Protein AF-A0A7R9M434-F1 (afdb_monomer)

Solvent-accessible surface area (backbone atoms only — not comparable to full-atom values): 11209 Å² total; per-residue (Å²): 132,83,82,78,56,70,69,64,50,48,73,61,28,44,17,22,39,52,36,57,48,44,58,52,46,43,66,76,68,38,96,64,32,77,55,24,44,44,84,72,42,68,44,71,28,88,94,40,77,92,40,77,34,80,48,29,35,37,37,33,30,11,44,68,27,46,47,30,32,40,65,19,30,58,53,25,62,32,88,90,77,73,41,43,43,35,37,61,50,18,44,95,52,25,50,90,68,51,45,54,66,48,32,46,45,38,54,18,32,53,91,75,22,98,40,35,35,48,67,39,78,38,57,56,91,82,39,88,48,36,48,79,55,89,47,47,46,28,78,39,44,41,71,91,84,33,93,57,45,34,45,43,85,36,22,69,90,60,52,73,84,74,78,74,80,74,73,79,77,78,67,60,52,95,89,38,53,44,67,60,55,51,53,50,52,53,50,51,53,51,53,53,52,52,51,57,60,73,76,106

Radius of gyration: 31.5 Å; Cα contacts (8 Å, |Δi|>4): 294; chains: 1; bounding box: 82×30×100 Å

Structure (mmCIF, N/CA/C/O backbone):
data_AF-A0A7R9M434-F1
#
_entry.id   AF-A0A7R9M434-F1
#
loop_
_atom_site.group_PDB
_atom_site.id
_atom_site.type_symbol
_atom_site.label_atom_id
_atom_site.label_alt_id
_atom_site.label_comp_id
_atom_site.label_asym_id
_atom_site.label_entity_id
_atom_site.label_seq_id
_atom_site.pdbx_PDB_ins_code
_atom_site.Cartn_x
_atom_site.Cartn_y
_atom_site.Cartn_z
_atom_site.occupancy
_atom_site.B_iso_or_equiv
_atom_site.auth_seq_id
_atom_site.auth_comp_id
_atom_site.auth_asym_id
_atom_site.auth_atom_id
_atom_site.pdbx_PDB_model_num
ATOM 1 N N . MET A 1 1 ? 12.013 9.876 16.081 1.00 36.59 1 MET A N 1
ATOM 2 C CA . MET A 1 1 ? 11.493 8.877 15.123 1.00 36.59 1 MET A CA 1
ATOM 3 C C . MET A 1 1 ? 10.836 9.642 13.997 1.00 36.59 1 MET A C 1
ATOM 5 O O . MET A 1 1 ? 9.965 10.460 14.266 1.00 36.59 1 MET A O 1
ATOM 9 N N . ASN A 1 2 ? 11.382 9.512 12.790 1.00 41.75 2 ASN A N 1
ATOM 10 C CA . ASN A 1 2 ? 11.092 10.396 11.667 1.00 41.75 2 ASN A CA 1
ATOM 11 C C . ASN A 1 2 ? 9.600 10.413 11.337 1.00 41.75 2 ASN A C 1
ATOM 13 O O . ASN A 1 2 ? 8.998 9.370 11.104 1.00 41.75 2 ASN A O 1
ATOM 17 N N . GLN A 1 3 ? 9.043 11.622 11.283 1.00 44.34 3 GLN A N 1
ATOM 18 C CA . GLN A 1 3 ? 7.746 11.925 10.694 1.00 44.34 3 GLN A CA 1
ATOM 19 C C . GLN A 1 3 ? 7.780 11.498 9.219 1.00 44.34 3 GLN A C 1
ATOM 21 O O . GLN A 1 3 ? 8.102 12.303 8.342 1.00 44.34 3 GLN A O 1
ATOM 26 N N . ILE A 1 4 ? 7.484 10.228 8.923 1.00 55.50 4 ILE A N 1
ATOM 27 C CA . ILE A 1 4 ? 7.094 9.833 7.571 1.00 55.50 4 ILE A CA 1
ATOM 28 C C . ILE A 1 4 ? 5.764 10.539 7.342 1.00 55.50 4 ILE A C 1
ATOM 30 O O . ILE A 1 4 ? 4.701 10.073 7.744 1.00 55.50 4 ILE A O 1
ATOM 34 N N . THR A 1 5 ? 5.826 11.735 6.774 1.00 54.66 5 THR A N 1
ATOM 35 C CA . THR A 1 5 ? 4.623 12.501 6.498 1.00 54.66 5 THR A CA 1
ATOM 36 C C . THR A 1 5 ? 3.806 11.720 5.476 1.00 54.66 5 THR A C 1
ATOM 38 O O . THR A 1 5 ? 4.236 11.490 4.346 1.00 54.66 5 THR A O 1
ATOM 41 N N . PHE A 1 6 ? 2.592 11.323 5.863 1.00 59.84 6 PHE A N 1
ATOM 42 C CA . PHE A 1 6 ? 1.625 10.653 4.985 1.00 59.84 6 PHE A CA 1
ATOM 43 C C . PHE A 1 6 ? 1.381 11.413 3.663 1.00 59.84 6 PHE A C 1
ATOM 45 O O . PHE A 1 6 ? 0.965 10.837 2.659 1.00 59.84 6 PHE A O 1
ATOM 52 N N . ALA A 1 7 ? 1.709 12.709 3.650 1.00 55.56 7 ALA A N 1
ATOM 53 C CA . ALA A 1 7 ? 1.721 13.596 2.495 1.00 55.56 7 ALA A CA 1
ATOM 54 C C . ALA A 1 7 ? 2.674 13.170 1.357 1.00 55.56 7 ALA A C 1
ATOM 56 O O . ALA A 1 7 ? 2.476 13.581 0.214 1.00 55.56 7 ALA A O 1
ATOM 57 N N . SER A 1 8 ? 3.705 12.361 1.615 1.00 59.94 8 SER A N 1
ATOM 58 C CA . SER A 1 8 ? 4.553 11.826 0.540 1.00 59.94 8 SER A CA 1
ATOM 59 C C . SER A 1 8 ? 3.821 10.768 -0.296 1.00 59.94 8 SER A C 1
ATOM 61 O O . SER A 1 8 ? 4.030 10.706 -1.508 1.00 59.94 8 SER A O 1
ATOM 63 N N . PHE A 1 9 ? 2.916 9.990 0.315 1.00 61.47 9 PHE A N 1
ATOM 64 C CA . PHE A 1 9 ? 2.109 8.979 -0.382 1.00 61.47 9 PHE A CA 1
ATOM 65 C C . PHE A 1 9 ? 1.035 9.611 -1.274 1.00 61.47 9 PHE A C 1
ATOM 67 O O . PHE A 1 9 ? 0.808 9.149 -2.393 1.00 61.47 9 PHE A O 1
ATOM 74 N N . THR A 1 10 ? 0.417 10.706 -0.811 1.00 62.12 10 THR A N 1
ATOM 75 C CA . THR A 1 10 ? -0.675 11.392 -1.526 1.00 62.12 10 THR A CA 1
ATOM 76 C C . THR A 1 10 ? -0.237 11.962 -2.876 1.00 62.12 10 THR A C 1
ATOM 78 O O . THR A 1 10 ? -1.035 11.987 -3.811 1.00 62.12 10 THR A O 1
ATOM 81 N N . LYS A 1 11 ? 1.024 12.407 -2.999 1.00 67.75 11 LYS A N 1
ATOM 82 C CA . LYS A 1 11 ? 1.535 13.072 -4.211 1.00 67.75 11 LYS A CA 1
ATOM 83 C C . LYS A 1 11 ? 1.914 12.115 -5.346 1.00 67.75 11 LYS A C 1
ATOM 85 O O . LYS A 1 11 ? 1.851 12.523 -6.502 1.00 67.75 11 LYS A O 1
ATOM 90 N N . ARG A 1 12 ? 2.328 10.880 -5.040 1.00 81.88 12 ARG A N 1
ATOM 91 C CA . ARG A 1 12 ? 2.778 9.887 -6.040 1.00 81.88 12 ARG A CA 1
ATOM 92 C C . ARG A 1 12 ? 1.610 9.116 -6.649 1.00 81.88 12 ARG A C 1
ATOM 94 O O . ARG A 1 12 ? 1.445 9.091 -7.866 1.00 81.88 12 ARG A O 1
ATOM 101 N N . CYS A 1 13 ? 0.779 8.519 -5.796 1.00 89.56 13 CYS A N 1
ATOM 102 C CA . CYS A 1 13 ? -0.354 7.714 -6.235 1.00 89.56 13 CYS A CA 1
ATOM 103 C C . CYS A 1 13 ? -1.582 7.999 -5.358 1.00 89.56 13 CYS A C 1
ATOM 105 O O . CYS A 1 13 ? -1.699 7.453 -4.258 1.00 89.56 13 CYS A O 1
ATOM 107 N N . PRO A 1 14 ? -2.520 8.845 -5.827 1.00 89.56 14 PRO A N 1
ATOM 108 C CA . PRO A 1 14 ? -3.687 9.208 -5.033 1.00 89.56 14 PRO A CA 1
ATOM 109 C C . PRO A 1 14 ? -4.615 8.008 -4.787 1.00 89.56 14 PRO A C 1
ATOM 111 O O . PRO A 1 14 ? -5.247 7.947 -3.736 1.00 89.56 14 PRO A O 1
ATOM 114 N N . SER A 1 15 ? -4.688 7.034 -5.706 1.00 91.00 15 SER A N 1
ATOM 115 C CA . SER A 1 15 ? -5.553 5.847 -5.569 1.00 91.00 15 SER A CA 1
ATOM 116 C C . SER A 1 15 ? -5.124 4.970 -4.394 1.00 91.00 15 SER A C 1
ATOM 118 O O . SER A 1 15 ? -5.961 4.576 -3.583 1.00 91.00 15 SER A O 1
ATOM 120 N N . CYS A 1 16 ? -3.811 4.761 -4.255 1.00 91.12 16 CYS A N 1
ATOM 121 C CA . CYS A 1 16 ? -3.208 4.085 -3.110 1.00 91.12 16 CYS A CA 1
ATOM 122 C C . CYS A 1 16 ? -3.596 4.764 -1.792 1.00 91.12 16 CYS A C 1
ATOM 124 O O . CYS A 1 16 ? -4.132 4.126 -0.886 1.00 91.12 16 CYS A O 1
ATOM 126 N N . PHE A 1 17 ? -3.394 6.082 -1.707 1.00 90.12 17 PHE A N 1
ATOM 127 C CA . PHE A 1 17 ? -3.716 6.834 -0.499 1.00 90.12 17 PHE A CA 1
ATOM 128 C C . PHE A 1 17 ? -5.206 6.776 -0.151 1.00 90.12 17 PHE A C 1
ATOM 130 O O . PHE A 1 17 ? -5.553 6.597 1.011 1.00 90.12 17 PHE A O 1
ATOM 137 N N . VAL A 1 18 ? -6.097 6.901 -1.136 1.00 91.75 18 VAL A N 1
ATOM 138 C CA . VAL A 1 18 ? -7.542 6.860 -0.881 1.00 91.75 18 VAL A CA 1
ATOM 139 C C . VAL A 1 18 ? -7.983 5.479 -0.400 1.00 91.75 18 VAL A C 1
ATOM 141 O O . VAL A 1 18 ? -8.793 5.405 0.520 1.00 91.75 18 VAL A O 1
ATOM 144 N N . ASN A 1 19 ? -7.447 4.388 -0.952 1.00 92.88 19 ASN A N 1
ATOM 145 C CA . ASN A 1 19 ? -7.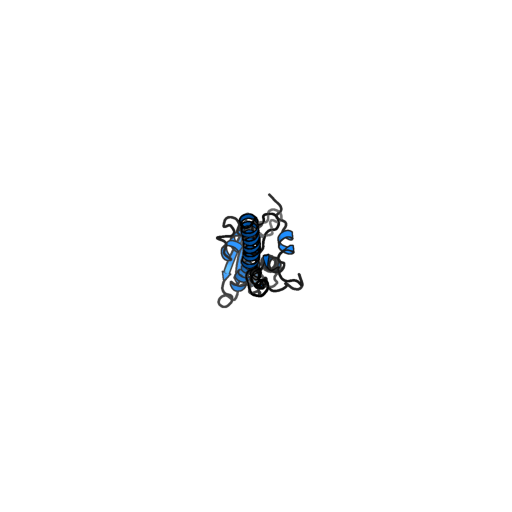736 3.045 -0.438 1.00 92.88 19 ASN A CA 1
ATOM 146 C C . ASN A 1 19 ? -7.206 2.858 0.987 1.00 92.88 19 ASN A C 1
ATOM 148 O O . ASN A 1 19 ? -7.936 2.363 1.843 1.00 92.88 19 ASN A O 1
ATOM 152 N N . PHE A 1 20 ? -5.981 3.315 1.258 1.00 91.62 20 PHE A N 1
ATOM 153 C CA . PHE A 1 20 ? -5.406 3.295 2.601 1.00 91.62 20 PHE A CA 1
ATOM 154 C C . PHE A 1 20 ? -6.271 4.085 3.594 1.00 91.62 20 PHE A C 1
ATOM 156 O O . PHE A 1 20 ? -6.656 3.576 4.643 1.00 91.62 20 PHE A O 1
ATOM 163 N N . ALA A 1 21 ? -6.645 5.316 3.241 1.00 90.88 21 ALA A N 1
ATOM 164 C CA . ALA A 1 21 ? -7.485 6.169 4.071 1.00 90.88 21 ALA A CA 1
ATOM 165 C C . ALA A 1 21 ? -8.875 5.557 4.291 1.00 90.88 21 ALA A C 1
ATOM 167 O O . ALA A 1 21 ? -9.403 5.637 5.396 1.00 90.88 21 ALA A O 1
ATOM 168 N N . LYS A 1 22 ? -9.457 4.900 3.279 1.00 92.56 22 LYS A N 1
ATOM 169 C CA . LYS A 1 22 ? -10.755 4.219 3.395 1.00 92.56 22 LYS A CA 1
ATOM 170 C C . LYS A 1 22 ? -10.769 3.168 4.502 1.00 92.56 22 LYS A C 1
ATOM 172 O O . LYS A 1 22 ? -11.789 3.070 5.175 1.00 92.56 22 LYS A O 1
ATOM 177 N N . ILE A 1 23 ? -9.673 2.443 4.740 1.00 92.94 23 ILE A N 1
ATOM 178 C CA . ILE A 1 23 ? -9.588 1.466 5.841 1.00 92.94 23 ILE A CA 1
ATOM 179 C C . ILE A 1 23 ? -9.954 2.141 7.172 1.00 92.94 23 ILE A C 1
ATOM 181 O O . ILE A 1 23 ? -10.871 1.697 7.869 1.00 92.94 23 ILE A O 1
ATOM 185 N N . PHE A 1 24 ? -9.301 3.265 7.472 1.00 91.88 24 PHE A N 1
ATOM 186 C CA . PHE A 1 24 ? -9.492 4.014 8.716 1.00 91.88 24 PHE A CA 1
ATOM 187 C C . PHE A 1 24 ? -10.774 4.853 8.721 1.00 91.88 24 PHE A C 1
ATOM 189 O O . PHE A 1 24 ? -11.457 4.922 9.738 1.00 91.88 24 PHE A O 1
ATOM 196 N N . ILE A 1 25 ? -11.164 5.441 7.587 1.00 92.94 25 ILE A N 1
ATOM 197 C CA . ILE A 1 25 ? -12.421 6.197 7.467 1.00 92.94 25 ILE A CA 1
ATOM 198 C C . ILE A 1 25 ? -13.618 5.283 7.741 1.00 92.94 25 ILE A C 1
ATOM 200 O O . ILE A 1 25 ? -14.529 5.669 8.473 1.00 92.94 25 ILE A O 1
ATOM 204 N N . HIS A 1 26 ? -13.625 4.067 7.189 1.00 93.50 26 HIS A N 1
ATOM 205 C CA . HIS A 1 26 ? -14.711 3.124 7.436 1.00 93.50 26 HIS A CA 1
ATOM 206 C C . HIS A 1 26 ? -14.681 2.562 8.860 1.00 93.50 26 HIS A C 1
ATOM 208 O O . HIS A 1 26 ? -15.746 2.350 9.435 1.00 93.50 26 HIS A O 1
ATOM 214 N N . MET A 1 27 ? -13.502 2.416 9.462 1.00 92.69 27 MET A N 1
ATOM 215 C CA . MET A 1 27 ? -13.379 2.037 10.869 1.00 92.69 27 MET A CA 1
ATOM 216 C C . MET A 1 27 ? -13.957 3.111 11.808 1.00 92.69 27 MET A C 1
ATOM 218 O O . MET A 1 27 ? -14.726 2.802 12.715 1.00 92.69 27 MET A O 1
ATOM 222 N N . SER A 1 28 ? -13.610 4.382 11.591 1.00 91.81 28 SER A N 1
ATOM 223 C CA . SER A 1 28 ? -13.919 5.461 12.538 1.00 91.81 28 SER A CA 1
ATOM 224 C C . SER A 1 28 ? -15.240 6.185 12.270 1.00 91.81 28 SER A C 1
ATOM 226 O O . SER A 1 28 ? -15.855 6.683 13.210 1.00 91.81 28 SER A O 1
ATOM 228 N N . CYS A 1 29 ? -15.681 6.284 11.012 1.00 93.31 29 CYS A N 1
ATOM 229 C CA . CYS A 1 29 ? -16.780 7.176 10.616 1.00 93.31 29 CYS A CA 1
ATOM 230 C C . CYS A 1 29 ? -17.908 6.486 9.832 1.00 93.31 29 CYS A C 1
ATOM 232 O O . CYS A 1 29 ? -18.866 7.152 9.428 1.00 93.31 29 CYS A O 1
ATOM 234 N N . SER A 1 30 ? -17.832 5.174 9.587 1.00 93.69 30 SER A N 1
ATOM 235 C CA . SER A 1 30 ? -18.906 4.462 8.885 1.00 93.69 30 SER A CA 1
ATOM 236 C C . SER A 1 30 ? -20.170 4.378 9.738 1.00 93.69 30 SER A C 1
ATOM 238 O O . SER A 1 30 ? -20.133 3.953 10.889 1.00 93.69 30 SER A O 1
ATOM 240 N N . ARG A 1 31 ? -21.331 4.674 9.141 1.00 91.75 31 ARG A N 1
ATOM 241 C CA . ARG A 1 31 ? -22.641 4.502 9.800 1.00 91.75 31 ARG A CA 1
ATOM 242 C C . ARG A 1 31 ? -22.945 3.047 10.167 1.00 91.75 31 ARG A C 1
ATOM 244 O O . ARG A 1 31 ? -23.728 2.799 11.071 1.00 91.75 31 ARG A O 1
ATOM 251 N N . ASN A 1 32 ? -22.330 2.101 9.461 1.00 90.75 32 ASN A N 1
ATOM 252 C CA . ASN A 1 32 ? -22.536 0.665 9.645 1.00 90.75 32 ASN A CA 1
ATOM 253 C C . ASN A 1 32 ? -21.333 -0.009 10.325 1.00 90.75 32 ASN A C 1
ATOM 255 O O . ASN A 1 32 ? -21.138 -1.207 10.143 1.00 90.75 32 ASN A O 1
ATOM 259 N N . HIS A 1 33 ? -20.505 0.743 11.062 1.00 91.50 33 HIS A N 1
ATOM 260 C CA . HIS A 1 33 ? -19.263 0.222 11.646 1.00 91.50 33 HIS A CA 1
ATOM 261 C C . HIS A 1 33 ? -19.467 -0.994 12.570 1.00 91.50 33 HIS A C 1
ATOM 263 O O . HIS A 1 33 ? -18.630 -1.886 12.603 1.00 91.50 33 HIS A O 1
ATOM 269 N N . SER A 1 34 ? -20.624 -1.105 13.226 1.00 91.50 34 SER A N 1
ATOM 270 C CA . SER A 1 34 ? -20.977 -2.217 14.114 1.00 91.50 34 SER A CA 1
ATOM 271 C C . SER A 1 34 ? -21.198 -3.542 13.386 1.00 91.50 34 SER A C 1
ATOM 273 O O . SER A 1 34 ? -21.243 -4.583 14.030 1.00 91.50 34 SER A O 1
ATOM 275 N N . LYS A 1 35 ? -21.348 -3.530 12.053 1.00 91.38 35 LYS A N 1
ATOM 276 C CA . LYS A 1 35 ? -21.517 -4.759 11.265 1.00 91.38 35 LYS A CA 1
ATOM 277 C C . LYS A 1 35 ? -20.212 -5.507 11.039 1.00 91.38 35 LYS A C 1
ATOM 279 O O . LYS A 1 35 ? -20.260 -6.705 10.819 1.00 91.38 35 LYS A O 1
ATOM 284 N N . PHE A 1 36 ? -19.082 -4.806 11.021 1.00 92.62 36 PHE A N 1
ATOM 285 C CA . PHE A 1 36 ? -17.789 -5.372 10.628 1.00 92.62 36 PHE A CA 1
ATOM 286 C C . PHE A 1 36 ? -16.677 -5.120 11.652 1.00 92.62 36 PHE A C 1
ATOM 288 O O . PHE A 1 36 ? -15.551 -5.571 11.457 1.00 92.62 36 PHE A O 1
ATOM 295 N N . LEU A 1 37 ? -16.981 -4.412 12.742 1.00 94.06 37 LEU A N 1
ATOM 296 C CA . LEU A 1 37 ? -16.085 -4.217 13.874 1.00 94.06 37 LEU A CA 1
ATOM 297 C C . LEU A 1 37 ? -16.620 -4.952 15.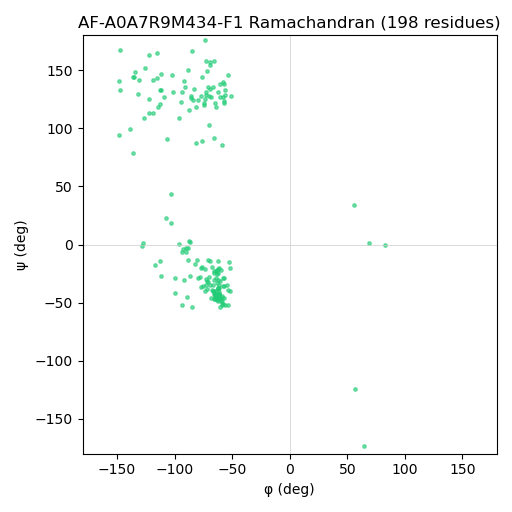097 1.00 94.06 37 LEU A C 1
ATOM 299 O O . LEU A 1 37 ? -17.788 -4.795 15.454 1.00 94.06 37 LEU A O 1
ATOM 303 N N . THR A 1 38 ? -15.742 -5.687 15.770 1.00 93.25 38 THR A N 1
ATOM 304 C CA . THR A 1 38 ? -16.035 -6.350 17.043 1.00 93.25 38 THR A CA 1
ATOM 305 C C . THR A 1 38 ? -15.046 -5.872 18.095 1.00 93.25 38 THR A C 1
ATOM 307 O O . THR A 1 38 ? -13.835 -5.938 17.903 1.00 93.25 38 THR A O 1
ATOM 310 N N . VAL A 1 39 ? -15.561 -5.359 19.210 1.00 93.31 39 VAL A N 1
ATOM 311 C CA . VAL A 1 39 ? -14.733 -4.927 20.340 1.00 93.31 39 VAL A CA 1
ATOM 312 C C . VAL A 1 39 ? -14.229 -6.164 21.077 1.00 93.31 39 VAL A C 1
ATOM 314 O O . VAL A 1 39 ? -15.043 -6.948 21.559 1.00 93.31 39 VAL A O 1
ATOM 317 N N . MET A 1 40 ? -12.907 -6.327 21.158 1.00 92.62 40 MET A N 1
ATOM 318 C CA . MET A 1 40 ? -12.286 -7.487 21.807 1.00 92.62 40 MET A CA 1
ATOM 319 C C . MET A 1 40 ? -11.965 -7.189 23.267 1.00 92.62 40 MET A C 1
ATOM 321 O O . MET A 1 40 ? -12.393 -7.920 24.153 1.00 92.62 40 MET A O 1
ATOM 325 N N . ASN A 1 41 ? -11.269 -6.077 23.523 1.00 91.69 41 ASN A N 1
ATOM 326 C CA . ASN A 1 41 ? -10.893 -5.664 24.870 1.00 91.69 41 ASN A CA 1
ATOM 327 C C . ASN A 1 41 ? -11.115 -4.165 25.086 1.00 91.69 41 ASN A C 1
ATOM 329 O O . ASN A 1 41 ? -10.883 -3.325 24.207 1.00 91.69 41 ASN A O 1
ATOM 333 N N . THR A 1 42 ? -11.524 -3.835 26.307 1.00 92.12 42 THR A N 1
ATOM 334 C CA . THR A 1 42 ? -11.722 -2.465 26.785 1.00 92.12 42 THR A CA 1
ATOM 335 C C . THR A 1 42 ? -11.109 -2.296 28.164 1.00 92.12 42 THR A C 1
ATOM 337 O O . THR A 1 42 ? -11.149 -3.218 28.976 1.00 92.12 42 THR A O 1
ATOM 340 N N . THR A 1 43 ? -10.629 -1.096 28.468 1.00 90.69 43 THR A N 1
ATOM 341 C CA . THR A 1 43 ? -10.184 -0.705 29.809 1.00 90.69 43 THR A CA 1
ATOM 342 C C . THR A 1 43 ? -10.958 0.516 30.297 1.00 90.69 43 THR A C 1
ATOM 344 O O . THR A 1 43 ? -11.577 1.222 29.504 1.00 90.69 43 THR A O 1
ATOM 347 N N . THR A 1 44 ? -10.947 0.800 31.594 1.00 88.50 44 THR A N 1
ATOM 348 C CA . THR A 1 44 ? -11.552 2.030 32.124 1.00 88.50 44 THR A CA 1
ATOM 349 C C . THR A 1 44 ? -10.678 3.229 31.758 1.00 88.50 44 THR A C 1
ATOM 351 O O . THR A 1 44 ? -9.464 3.193 31.952 1.00 88.50 44 THR A O 1
ATOM 354 N N . ALA A 1 45 ? -11.273 4.294 31.217 1.00 85.69 45 ALA A N 1
ATOM 355 C CA . ALA A 1 45 ? -10.518 5.483 30.837 1.00 85.69 45 ALA A CA 1
ATOM 356 C C . ALA A 1 45 ? -9.987 6.211 32.082 1.00 85.69 45 ALA A C 1
ATOM 358 O O . ALA A 1 45 ? -10.762 6.587 32.961 1.00 85.69 45 ALA A O 1
ATOM 359 N N . GLU A 1 46 ? -8.679 6.467 32.116 1.00 82.62 46 GLU A N 1
ATOM 360 C CA . GLU A 1 46 ? -7.986 7.097 33.250 1.00 82.62 46 GLU A CA 1
ATOM 361 C C . GLU A 1 46 ? -8.577 8.472 33.608 1.00 82.62 46 GLU A C 1
ATOM 363 O O . GLU A 1 46 ? -8.901 8.742 34.760 1.00 82.62 46 GLU A O 1
ATOM 368 N N . TYR A 1 47 ? -8.821 9.311 32.597 1.00 82.88 47 TYR A N 1
ATOM 369 C CA . TYR A 1 47 ? -9.393 10.653 32.771 1.00 82.88 47 TYR A CA 1
ATOM 370 C C . TYR A 1 47 ? -10.923 10.675 32.902 1.00 82.88 47 TYR A C 1
ATOM 372 O O . TYR A 1 47 ? -11.497 11.671 33.341 1.00 82.88 47 TYR A O 1
ATOM 380 N N . TYR A 1 48 ? -11.604 9.595 32.512 1.00 85.75 48 TYR A N 1
ATOM 381 C CA . TYR A 1 48 ? -13.063 9.512 32.516 1.00 85.75 48 TYR A CA 1
ATOM 382 C C . TYR A 1 48 ? -13.503 8.162 33.089 1.00 85.75 48 TYR A C 1
ATOM 384 O O . TYR A 1 48 ? -13.927 7.297 32.328 1.00 85.75 48 TYR A O 1
ATOM 392 N N . PRO A 1 49 ? -13.490 7.979 34.421 1.00 80.75 49 PRO A N 1
ATOM 393 C CA . PRO A 1 49 ? -13.698 6.673 35.057 1.00 80.75 49 PRO A CA 1
ATOM 394 C C . PRO A 1 49 ? -15.075 6.040 34.790 1.00 80.75 49 PRO A C 1
ATOM 396 O O . PRO A 1 49 ? -15.271 4.854 35.021 1.00 80.75 49 PRO A O 1
ATOM 399 N N . LYS A 1 50 ? -16.043 6.815 34.280 1.00 87.62 50 LYS A N 1
ATOM 400 C CA . LYS A 1 50 ? -17.362 6.323 33.839 1.00 87.62 50 LYS A CA 1
ATOM 401 C C . LYS A 1 50 ? -17.398 5.867 32.372 1.00 87.62 50 LYS A C 1
ATOM 403 O O . LYS A 1 50 ? -18.452 5.453 31.899 1.00 87.62 50 LYS A O 1
ATOM 408 N N . LYS A 1 51 ? -16.297 5.997 31.628 1.00 89.19 51 LYS A N 1
ATOM 409 C CA . LYS A 1 51 ? -16.191 5.642 30.209 1.00 89.19 51 LYS A CA 1
ATOM 410 C C . LYS A 1 51 ? -15.199 4.498 30.027 1.00 89.19 51 LYS A C 1
ATOM 412 O O . LYS A 1 51 ? -14.162 4.449 30.684 1.00 89.19 51 LYS A O 1
ATOM 417 N N . GLN A 1 52 ? -15.513 3.610 29.093 1.00 90.00 52 GLN A N 1
ATOM 418 C CA . GLN A 1 52 ? -14.597 2.570 28.645 1.00 90.00 52 GLN A CA 1
ATOM 419 C C . GLN A 1 52 ? -13.786 3.075 27.449 1.00 90.00 52 GLN A C 1
ATOM 421 O O . GLN A 1 52 ? -14.321 3.714 26.542 1.00 90.00 52 GLN A O 1
ATOM 426 N N . MET A 1 53 ? -12.488 2.805 27.474 1.00 88.56 53 MET A N 1
ATOM 427 C CA . MET A 1 53 ? -11.540 3.041 26.399 1.00 88.56 53 MET A CA 1
ATOM 428 C C . MET A 1 53 ? -11.268 1.721 25.681 1.00 88.56 53 MET A C 1
ATOM 430 O O . MET A 1 53 ? -10.977 0.705 26.308 1.00 88.56 53 MET A O 1
ATOM 434 N N . LEU A 1 54 ? -11.356 1.746 24.358 1.00 90.00 54 LEU A N 1
ATOM 435 C CA . LEU A 1 54 ? -11.045 0.608 23.504 1.00 90.00 54 LEU A CA 1
ATOM 436 C C . LEU A 1 54 ? -9.535 0.334 23.516 1.00 90.00 54 LEU A C 1
ATOM 438 O O . LEU A 1 54 ? -8.750 1.250 23.269 1.00 90.00 54 LEU A O 1
ATOM 442 N N . THR A 1 55 ? -9.135 -0.908 23.787 1.00 91.25 55 THR A N 1
ATOM 443 C CA . THR A 1 55 ? -7.720 -1.324 23.754 1.00 91.25 55 THR A CA 1
ATOM 444 C C . THR A 1 55 ? -7.417 -2.294 22.619 1.00 91.25 55 THR A C 1
ATOM 446 O O . THR A 1 55 ? -6.282 -2.321 22.144 1.00 91.25 55 THR A O 1
ATOM 449 N N . GLU A 1 56 ? -8.416 -3.062 22.180 1.00 93.62 56 GLU A N 1
ATOM 450 C CA . GLU A 1 56 ? -8.27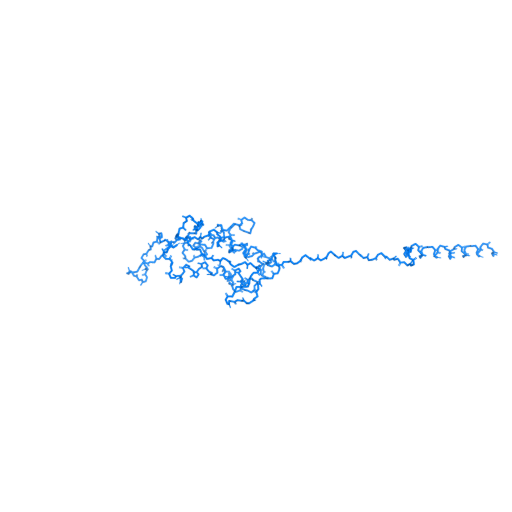7 -4.052 21.112 1.00 93.62 56 GLU A CA 1
ATOM 451 C C . GLU A 1 56 ? -9.567 -4.171 20.301 1.00 93.62 56 GLU A C 1
ATOM 453 O O . GLU A 1 56 ? -10.668 -4.270 20.860 1.00 93.62 56 GLU A O 1
ATOM 458 N N . LEU A 1 57 ? -9.422 -4.157 18.979 1.00 94.25 57 LEU A N 1
ATOM 459 C CA . LEU A 1 57 ? -10.521 -4.150 18.022 1.00 94.25 57 LEU A CA 1
ATOM 460 C C . LEU A 1 57 ? -10.287 -5.199 16.939 1.00 94.25 57 LEU A C 1
ATOM 462 O O . LEU A 1 57 ? -9.251 -5.183 16.285 1.00 94.25 57 LEU A O 1
ATOM 466 N N . SER A 1 58 ? -11.283 -6.041 16.693 1.00 94.75 58 SER A N 1
ATOM 467 C CA . SER A 1 58 ? -11.310 -6.953 15.553 1.00 94.75 58 SER A CA 1
ATOM 468 C C . SER A 1 58 ? -12.055 -6.299 14.385 1.00 94.75 58 SER A C 1
ATOM 470 O O . SER A 1 58 ? -13.150 -5.755 14.564 1.00 94.75 58 SER A O 1
ATOM 472 N N . TYR A 1 59 ? -11.462 -6.324 13.192 1.00 95.19 59 TYR A N 1
ATOM 473 C CA . TYR A 1 59 ? -11.978 -5.674 11.987 1.00 95.19 59 TYR A CA 1
ATOM 474 C C . TYR A 1 59 ? -12.075 -6.667 10.823 1.00 95.19 59 TYR A C 1
ATOM 476 O O . TYR A 1 59 ? -11.071 -7.055 10.229 1.00 95.19 59 TYR A O 1
ATOM 484 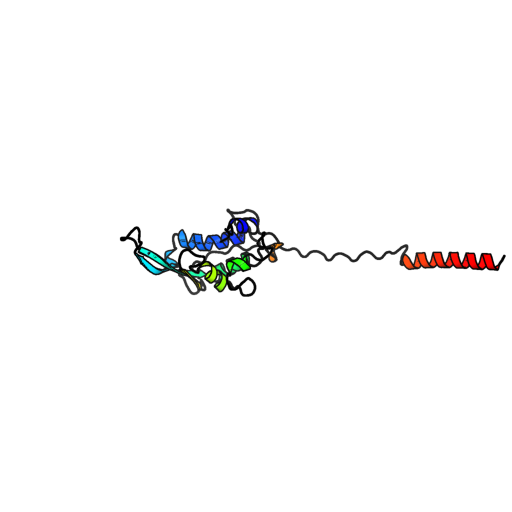N N . GLY A 1 60 ? -13.306 -7.035 10.458 1.00 94.50 60 GLY A N 1
ATOM 485 C CA . GLY A 1 60 ? -13.614 -7.846 9.281 1.00 94.50 60 GLY A CA 1
ATOM 486 C C . GLY A 1 60 ? -13.621 -7.037 7.979 1.00 94.50 60 GLY A C 1
ATOM 487 O O . GLY A 1 60 ? -14.381 -6.076 7.819 1.00 94.50 60 GLY A O 1
ATOM 488 N N . MET A 1 61 ? -12.817 -7.455 7.008 1.00 94.50 61 MET A N 1
ATOM 489 C CA . MET A 1 61 ? -12.648 -6.786 5.721 1.00 94.50 61 MET A CA 1
ATOM 490 C C . MET A 1 61 ? -12.772 -7.777 4.563 1.00 94.50 61 MET A C 1
ATOM 492 O O . MET A 1 61 ? -12.272 -8.896 4.642 1.00 94.50 61 MET A O 1
ATOM 496 N N . SER A 1 62 ? -13.413 -7.343 3.475 1.00 94.94 62 SER A N 1
ATOM 497 C CA . SER A 1 62 ? -13.521 -8.122 2.238 1.00 94.94 62 SER A CA 1
ATOM 498 C C . SER A 1 62 ? -12.142 -8.386 1.629 1.00 94.94 62 SER A C 1
ATOM 500 O O . SER A 1 62 ? -11.365 -7.445 1.414 1.00 94.94 62 SER A O 1
ATOM 502 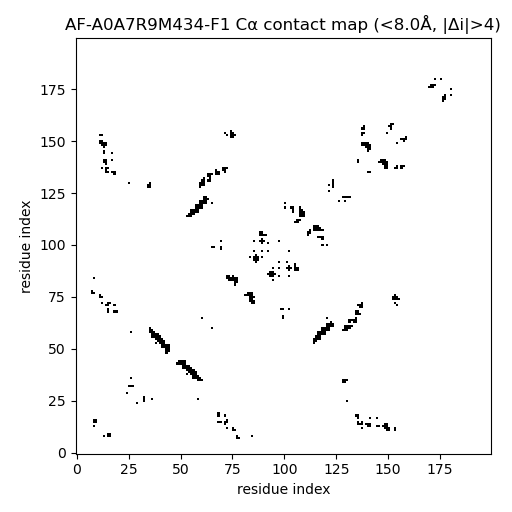N N . ASP A 1 63 ? -11.870 -9.642 1.268 1.00 94.00 63 ASP A N 1
ATOM 503 C CA . ASP A 1 63 ? -10.647 -10.042 0.555 1.00 94.00 63 ASP A CA 1
ATOM 504 C C . ASP A 1 63 ? -10.415 -9.204 -0.704 1.00 94.00 63 ASP A C 1
ATOM 506 O O . ASP A 1 63 ? -9.294 -8.780 -0.992 1.00 94.00 63 ASP A O 1
ATOM 510 N N . ASN A 1 64 ? -11.482 -8.907 -1.446 1.00 93.88 64 ASN A N 1
ATOM 511 C CA . ASN A 1 64 ? -11.394 -8.109 -2.666 1.00 93.88 64 ASN A CA 1
ATOM 512 C C . ASN A 1 64 ? -10.886 -6.694 -2.379 1.00 93.88 64 ASN A C 1
ATOM 514 O O . ASN A 1 64 ? -10.028 -6.180 -3.102 1.00 93.88 64 ASN A O 1
ATOM 518 N N . PHE A 1 65 ? -11.396 -6.065 -1.318 1.00 94.50 65 PHE A N 1
ATOM 519 C CA . PHE A 1 65 ? -10.993 -4.714 -0.950 1.00 94.50 65 PHE A CA 1
ATOM 520 C C . PHE A 1 65 ? -9.543 -4.677 -0.470 1.00 94.50 65 PHE A C 1
ATOM 522 O O . PHE A 1 65 ? -8.773 -3.839 -0.939 1.00 94.50 65 PHE A O 1
ATOM 529 N N . ALA A 1 66 ? -9.144 -5.606 0.397 1.00 94.69 66 ALA A N 1
ATOM 530 C CA . ALA A 1 66 ? -7.784 -5.659 0.921 1.00 94.69 66 ALA A CA 1
ATOM 531 C C . ALA A 1 66 ? -6.739 -5.951 -0.168 1.00 94.69 66 ALA A C 1
ATOM 533 O O . ALA A 1 66 ? -5.718 -5.263 -0.246 1.00 94.69 66 ALA A O 1
ATOM 534 N N . ASN A 1 67 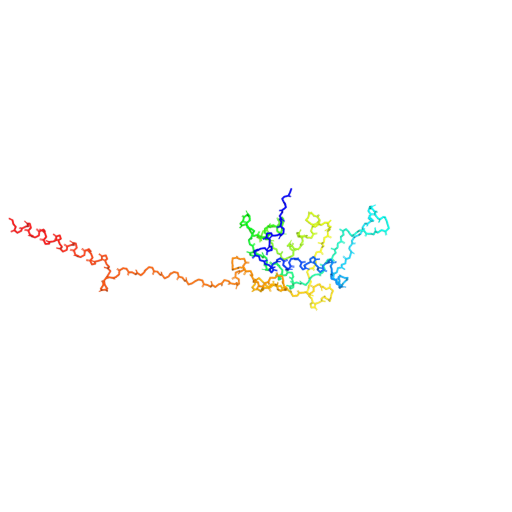? -7.020 -6.906 -1.062 1.00 94.94 67 ASN A N 1
ATOM 535 C CA . ASN A 1 67 ? -6.171 -7.177 -2.223 1.00 94.94 67 ASN A CA 1
ATOM 536 C C . ASN A 1 67 ? -6.081 -5.955 -3.143 1.00 94.94 67 ASN A C 1
ATOM 538 O O . ASN A 1 67 ? -4.995 -5.590 -3.589 1.00 94.94 67 ASN A O 1
ATOM 542 N N . GLY A 1 68 ? -7.203 -5.284 -3.411 1.00 93.69 68 GLY A N 1
ATOM 543 C CA . GLY A 1 68 ? -7.213 -4.071 -4.224 1.00 93.69 68 GLY A CA 1
ATOM 544 C C . GLY A 1 68 ? -6.443 -2.911 -3.585 1.00 93.69 68 GLY A C 1
ATOM 545 O O . GLY A 1 68 ? -5.693 -2.221 -4.278 1.00 93.69 68 GLY A O 1
ATOM 546 N N . ALA A 1 69 ? -6.563 -2.726 -2.268 1.00 93.19 69 ALA A N 1
ATOM 547 C CA . ALA A 1 69 ? -5.807 -1.728 -1.517 1.00 93.19 69 ALA A CA 1
ATOM 548 C C . ALA A 1 69 ? -4.297 -2.009 -1.583 1.00 93.19 69 ALA A C 1
ATOM 550 O O . ALA A 1 69 ? -3.532 -1.121 -1.965 1.00 93.19 69 ALA A O 1
ATOM 551 N N . TYR A 1 70 ? -3.879 -3.251 -1.326 1.00 93.88 70 TYR A N 1
ATOM 552 C CA . TYR A 1 70 ? -2.484 -3.679 -1.449 1.00 93.88 70 TYR A CA 1
ATOM 553 C C . TYR A 1 70 ? -1.944 -3.479 -2.878 1.00 93.88 70 TYR A C 1
ATOM 555 O O . TYR A 1 70 ? -0.944 -2.784 -3.080 1.00 93.88 70 TYR A O 1
ATOM 563 N N . ASN A 1 71 ? -2.654 -3.990 -3.889 1.00 93.25 71 ASN A N 1
ATOM 564 C CA . ASN A 1 71 ? -2.244 -3.910 -5.296 1.00 93.25 71 ASN A CA 1
ATOM 565 C C . ASN A 1 71 ? -2.155 -2.467 -5.806 1.00 93.25 71 ASN A C 1
ATOM 567 O O . ASN A 1 71 ? -1.322 -2.162 -6.660 1.00 93.25 71 ASN A O 1
ATOM 571 N N . SER A 1 72 ? -2.976 -1.558 -5.273 1.00 92.19 72 SER A N 1
ATOM 572 C CA . SER A 1 72 ? -2.909 -0.138 -5.633 1.00 92.19 72 SER A CA 1
ATOM 573 C C . SER A 1 72 ? -1.627 0.556 -5.154 1.00 92.19 72 SER A C 1
ATOM 575 O O . SER A 1 72 ? -1.273 1.603 -5.694 1.00 92.19 72 SER A O 1
ATOM 577 N N . CYS A 1 73 ? -0.927 -0.027 -4.178 1.00 90.31 73 CYS A N 1
ATOM 578 C CA . CYS A 1 73 ? 0.213 0.575 -3.497 1.00 90.31 73 CYS A CA 1
ATOM 579 C C . CYS A 1 73 ? 1.543 -0.181 -3.690 1.00 90.31 73 CYS A C 1
ATOM 581 O O . CYS A 1 73 ? 2.600 0.398 -3.442 1.00 90.31 73 CYS A O 1
ATOM 583 N N . VAL A 1 74 ? 1.518 -1.447 -4.125 1.00 91.25 74 VAL A N 1
ATOM 584 C CA . VAL A 1 74 ? 2.700 -2.334 -4.151 1.00 91.25 74 VAL A CA 1
ATOM 585 C C . VAL A 1 74 ? 3.878 -1.790 -4.971 1.00 91.25 74 VAL A C 1
ATOM 587 O O . VAL A 1 74 ? 5.028 -1.917 -4.559 1.00 91.25 74 VAL A O 1
ATOM 590 N N . ASN A 1 75 ? 3.594 -1.106 -6.081 1.00 89.75 75 ASN A N 1
ATOM 591 C CA . ASN A 1 75 ? 4.609 -0.547 -6.983 1.00 89.75 75 ASN A CA 1
ATOM 592 C C . ASN A 1 75 ? 4.921 0.935 -6.717 1.00 89.75 75 ASN A C 1
ATOM 594 O O . ASN A 1 75 ? 5.736 1.530 -7.420 1.00 89.75 75 ASN A O 1
ATOM 598 N N . VAL A 1 76 ? 4.273 1.559 -5.729 1.00 89.88 76 VAL A N 1
ATOM 599 C CA . VAL A 1 76 ? 4.461 2.986 -5.451 1.00 89.88 76 VAL A CA 1
ATOM 600 C C . VAL A 1 76 ? 5.825 3.191 -4.806 1.00 89.88 76 VAL A C 1
ATOM 602 O O . VAL A 1 76 ? 6.154 2.537 -3.813 1.00 89.88 76 VAL A O 1
ATOM 605 N N . GLN A 1 77 ? 6.616 4.120 -5.340 1.00 87.62 77 GLN A N 1
ATOM 606 C CA . GLN A 1 77 ? 7.936 4.423 -4.787 1.00 87.62 77 GLN A CA 1
ATOM 607 C C . GLN A 1 77 ? 7.884 5.546 -3.752 1.00 87.62 77 GLN A C 1
ATOM 609 O O . GLN A 1 77 ? 7.205 6.563 -3.926 1.00 87.62 77 GLN A O 1
ATOM 614 N N . PHE A 1 78 ? 8.669 5.389 -2.691 1.00 83.88 78 PHE A N 1
ATOM 615 C CA . PHE A 1 78 ? 8.901 6.419 -1.698 1.00 83.88 78 PHE A CA 1
ATOM 616 C C . PHE A 1 78 ? 9.972 7.401 -2.205 1.00 83.88 78 PHE A C 1
ATOM 618 O O . PHE A 1 78 ? 11.119 7.009 -2.432 1.00 83.88 78 PHE A O 1
ATOM 625 N N . PRO A 1 79 ? 9.640 8.693 -2.385 1.00 78.69 79 PRO A N 1
ATOM 626 C CA . PRO A 1 79 ? 10.512 9.638 -3.082 1.00 78.69 79 PRO A CA 1
ATOM 627 C C . PRO A 1 79 ? 11.834 9.922 -2.359 1.00 78.69 79 PRO A C 1
ATOM 629 O O . PRO A 1 79 ? 12.792 10.306 -3.017 1.00 78.69 79 PRO A O 1
ATOM 632 N N . SER A 1 80 ? 11.900 9.746 -1.034 1.00 77.50 80 SER A N 1
ATOM 633 C CA . SER A 1 80 ? 13.103 10.084 -0.259 1.00 77.50 80 SER A CA 1
ATOM 634 C C . SER A 1 80 ? 14.146 8.968 -0.198 1.00 77.50 80 SER A C 1
ATOM 636 O O . SER A 1 80 ? 15.315 9.269 0.007 1.00 77.50 80 SER A O 1
ATOM 638 N N . SER A 1 81 ? 13.742 7.700 -0.311 1.00 77.38 81 SER A N 1
ATOM 639 C CA . SER A 1 81 ? 14.640 6.540 -0.185 1.00 77.38 81 SER A CA 1
ATOM 640 C C . SER A 1 81 ? 14.818 5.776 -1.495 1.00 77.38 81 SER A C 1
ATOM 642 O O . SER A 1 81 ? 15.688 4.916 -1.576 1.00 77.38 81 SER A O 1
ATOM 644 N N . GLY A 1 82 ? 13.972 6.027 -2.501 1.00 79.12 82 GLY A N 1
ATOM 645 C CA . GLY A 1 82 ? 13.930 5.233 -3.732 1.00 79.12 82 GLY A CA 1
ATOM 646 C C . GLY A 1 82 ? 13.410 3.802 -3.538 1.00 79.12 82 GLY A C 1
ATOM 647 O O . GLY A 1 82 ? 13.332 3.054 -4.507 1.00 79.12 82 GLY A O 1
ATOM 648 N N . THR A 1 83 ? 13.033 3.412 -2.315 1.00 85.44 83 THR A N 1
ATOM 649 C CA . THR A 1 83 ? 12.425 2.106 -2.017 1.00 85.44 83 THR A CA 1
ATOM 650 C C . THR A 1 83 ? 10.919 2.144 -2.260 1.00 85.44 83 THR A C 1
ATOM 652 O O . THR A 1 83 ? 10.328 3.216 -2.385 1.00 85.44 83 THR A O 1
ATOM 655 N N . THR A 1 84 ? 10.257 0.989 -2.300 1.00 88.00 84 THR A N 1
ATOM 656 C CA . THR A 1 84 ? 8.791 0.955 -2.375 1.00 88.00 84 THR A CA 1
ATOM 657 C C . THR A 1 84 ? 8.163 1.435 -1.069 1.00 88.00 84 THR A C 1
ATOM 659 O O . THR A 1 84 ? 8.747 1.341 0.012 1.00 88.00 84 THR A O 1
ATOM 662 N N . VAL A 1 85 ? 6.938 1.939 -1.162 1.00 87.25 85 VAL A N 1
ATOM 663 C CA . VAL A 1 85 ? 6.107 2.301 -0.007 1.00 87.25 85 VAL A CA 1
ATOM 664 C C . VAL A 1 85 ? 5.816 1.078 0.869 1.00 87.25 85 VAL A C 1
ATOM 666 O O . VAL A 1 85 ? 5.793 1.187 2.095 1.00 87.25 85 VAL A O 1
ATOM 669 N N . MET A 1 86 ? 5.661 -0.097 0.255 1.00 88.50 86 MET A N 1
ATOM 670 C CA . MET A 1 86 ? 5.437 -1.350 0.979 1.00 88.50 86 MET A CA 1
ATOM 671 C C . MET A 1 86 ? 6.613 -1.755 1.864 1.00 88.50 86 MET A C 1
ATOM 673 O O . MET A 1 86 ? 6.381 -2.316 2.928 1.00 88.50 86 MET A O 1
ATOM 677 N N . GLN A 1 87 ? 7.851 -1.381 1.516 1.00 88.12 87 GLN A N 1
ATOM 678 C CA . GLN A 1 87 ? 9.004 -1.589 2.401 1.00 88.12 87 GLN A CA 1
ATOM 679 C C . GLN A 1 87 ? 8.780 -0.981 3.790 1.00 88.12 87 GLN A C 1
ATOM 681 O O . GLN A 1 87 ? 9.250 -1.520 4.786 1.00 88.12 87 GLN A O 1
ATOM 686 N N . LEU A 1 88 ? 8.071 0.146 3.848 1.00 85.44 88 LEU A N 1
ATOM 687 C CA . LEU A 1 88 ? 7.779 0.834 5.092 1.00 85.44 88 LEU A CA 1
ATOM 688 C C . LEU A 1 88 ? 6.476 0.340 5.730 1.00 85.44 88 LEU A C 1
ATOM 690 O O . LEU A 1 88 ? 6.438 0.099 6.933 1.00 85.44 88 LEU A O 1
ATOM 694 N N . LEU A 1 89 ? 5.408 0.189 4.941 1.00 86.50 89 LEU A N 1
ATOM 695 C CA . LEU A 1 89 ? 4.090 -0.177 5.472 1.00 86.50 89 LEU A CA 1
ATOM 696 C C . LEU A 1 89 ? 4.024 -1.618 5.986 1.00 86.50 89 LEU A C 1
ATOM 698 O O . LEU A 1 89 ? 3.260 -1.898 6.906 1.00 86.50 89 LEU A O 1
ATOM 702 N N . CYS A 1 90 ? 4.836 -2.519 5.438 1.00 89.81 90 CYS A N 1
ATOM 703 C CA . CYS A 1 90 ? 4.892 -3.914 5.872 1.00 89.81 90 CYS A CA 1
ATOM 704 C C . CYS A 1 90 ? 5.855 -4.135 7.053 1.00 89.81 90 CYS A C 1
ATOM 706 O O . CYS A 1 90 ? 6.027 -5.268 7.503 1.00 89.81 90 CYS A O 1
ATOM 708 N N . GLY A 1 91 ? 6.477 -3.064 7.564 1.00 85.44 91 GLY A N 1
ATOM 709 C CA . GLY A 1 91 ? 7.278 -3.090 8.783 1.00 85.44 91 GLY A CA 1
ATOM 710 C C . GLY A 1 91 ? 8.419 -4.105 8.715 1.00 85.44 91 GLY A C 1
ATOM 711 O O . GLY A 1 91 ? 9.243 -4.078 7.802 1.00 85.44 91 GLY A O 1
ATOM 712 N N . SER A 1 92 ? 8.457 -5.026 9.681 1.00 84.75 92 SER A N 1
ATOM 713 C CA . SER A 1 92 ? 9.509 -6.044 9.810 1.00 84.75 92 SER A CA 1
ATOM 714 C C . SER A 1 92 ? 9.592 -7.029 8.642 1.00 84.75 92 SER A C 1
ATOM 716 O O . SER A 1 92 ? 10.638 -7.641 8.451 1.00 84.75 92 SER A O 1
ATOM 718 N N . TYR A 1 93 ? 8.514 -7.204 7.872 1.00 86.25 93 TYR A N 1
ATOM 719 C CA . TYR A 1 93 ? 8.494 -8.138 6.743 1.00 86.25 93 TYR A CA 1
ATOM 720 C C . TYR A 1 93 ? 9.217 -7.593 5.500 1.00 86.25 93 TYR A C 1
ATOM 722 O O . TYR A 1 93 ? 9.610 -8.374 4.632 1.00 86.25 93 TYR A O 1
ATOM 730 N N . GLY A 1 94 ? 9.400 -6.270 5.404 1.00 86.00 94 GLY A N 1
ATOM 731 C CA . GLY A 1 94 ? 9.921 -5.614 4.202 1.00 86.00 94 GLY A CA 1
ATOM 732 C C . GLY A 1 94 ? 8.995 -5.756 2.987 1.00 86.00 94 GLY A C 1
ATOM 733 O O . GLY A 1 94 ? 7.874 -6.249 3.096 1.00 86.00 94 GLY A O 1
ATOM 734 N N . ALA A 1 95 ? 9.449 -5.304 1.818 1.00 84.50 95 ALA A N 1
ATOM 735 C CA . ALA A 1 95 ? 8.667 -5.332 0.583 1.00 84.50 95 ALA A CA 1
ATOM 736 C C . ALA A 1 95 ? 8.541 -6.747 -0.009 1.00 84.50 95 ALA A C 1
ATOM 738 O O . ALA A 1 95 ? 7.461 -7.113 -0.467 1.00 84.50 95 ALA A O 1
ATOM 739 N N . ASP A 1 96 ? 9.611 -7.547 0.035 1.00 86.31 96 ASP A N 1
ATOM 740 C CA . ASP A 1 96 ? 9.692 -8.835 -0.674 1.00 86.31 96 ASP A CA 1
ATOM 741 C C . ASP A 1 96 ? 8.761 -9.904 -0.094 1.00 86.31 96 ASP A C 1
ATOM 743 O O . ASP A 1 96 ? 8.206 -10.723 -0.823 1.00 86.31 96 ASP A O 1
ATOM 747 N N . GLN A 1 97 ? 8.571 -9.898 1.227 1.00 89.31 97 GLN A N 1
ATOM 748 C CA . GLN A 1 97 ? 7.695 -10.845 1.917 1.00 89.31 97 GLN A CA 1
ATOM 749 C C . GLN A 1 97 ? 6.352 -10.229 2.320 1.00 89.31 97 GLN A C 1
ATOM 751 O O . GLN A 1 97 ? 5.664 -10.761 3.203 1.00 89.31 97 GLN A O 1
ATOM 756 N N . CYS A 1 98 ? 5.977 -9.103 1.710 1.00 91.88 98 CYS A N 1
ATOM 757 C CA . CYS A 1 98 ? 4.727 -8.446 2.037 1.00 91.88 98 CYS A CA 1
ATOM 758 C C . CYS A 1 98 ? 3.549 -9.047 1.274 1.00 91.88 98 CYS A C 1
ATOM 760 O O . CYS A 1 98 ? 3.523 -9.051 0.047 1.00 91.88 98 CYS A O 1
ATOM 762 N N . SER A 1 99 ? 2.536 -9.478 2.018 1.00 94.00 99 SER A N 1
ATOM 763 C CA . SER A 1 99 ? 1.227 -9.881 1.512 1.00 94.00 99 SER A CA 1
ATOM 764 C C . SER A 1 99 ? 0.145 -8.926 2.031 1.00 94.00 99 SER A C 1
ATOM 766 O O . SER A 1 99 ? 0.388 -8.204 3.000 1.00 94.00 99 SER A O 1
ATOM 768 N N . PRO A 1 100 ? -1.070 -8.931 1.454 1.00 93.62 100 PRO A N 1
ATOM 769 C CA . PRO A 1 100 ? -2.184 -8.116 1.944 1.00 93.62 100 PRO A CA 1
ATOM 770 C C . PRO A 1 100 ? -2.479 -8.323 3.438 1.00 93.62 100 PRO A C 1
ATOM 772 O O . PRO A 1 100 ? -2.719 -7.353 4.151 1.00 93.62 100 PRO A O 1
ATOM 775 N N . THR A 1 101 ? -2.390 -9.568 3.927 1.00 93.81 101 THR A N 1
ATOM 776 C CA . THR A 1 101 ? -2.534 -9.914 5.353 1.00 93.81 101 THR A CA 1
ATOM 777 C C . THR A 1 101 ? -1.471 -9.231 6.209 1.00 93.81 101 THR A C 1
ATOM 779 O O . THR A 1 101 ? -1.802 -8.516 7.148 1.00 93.81 101 THR A O 1
ATOM 782 N N . ARG A 1 102 ? -0.194 -9.400 5.854 1.00 93.94 102 ARG A N 1
ATOM 783 C CA . ARG A 1 102 ? 0.950 -8.858 6.604 1.00 93.94 102 ARG A CA 1
ATOM 784 C C . ARG A 1 102 ? 1.006 -7.337 6.569 1.00 93.94 102 ARG A C 1
ATOM 786 O O . ARG A 1 102 ? 1.399 -6.712 7.547 1.00 93.94 102 ARG A O 1
ATOM 793 N N . 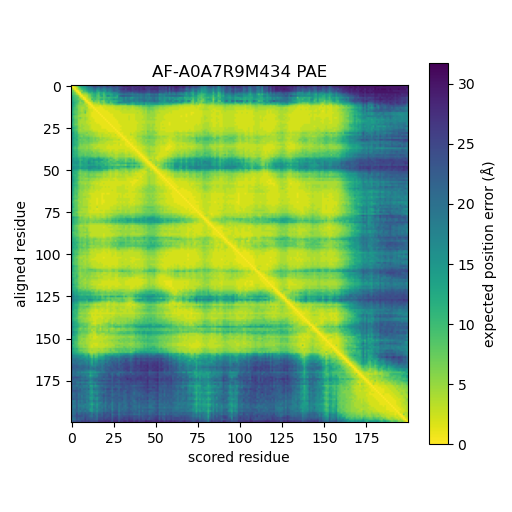PHE A 1 103 ? 0.602 -6.742 5.449 1.00 92.62 103 PHE A N 1
ATOM 794 C CA . PHE A 1 103 ? 0.431 -5.300 5.324 1.00 92.62 103 PHE A CA 1
ATOM 795 C C . PHE A 1 103 ? -0.580 -4.780 6.357 1.00 92.62 103 PHE A C 1
ATOM 797 O O . PHE A 1 103 ? -0.258 -3.857 7.103 1.00 92.62 103 PHE A O 1
ATOM 804 N N . LEU A 1 104 ? -1.769 -5.390 6.433 1.00 93.56 104 LEU A N 1
ATOM 805 C CA . LEU A 1 104 ? -2.806 -5.000 7.391 1.00 93.56 104 LEU A CA 1
ATOM 806 C C . LEU A 1 104 ? -2.383 -5.267 8.845 1.00 93.56 104 LEU A C 1
ATOM 808 O O . LEU A 1 104 ? -2.555 -4.410 9.707 1.00 93.56 104 LEU A O 1
ATOM 812 N N . GLU A 1 105 ? -1.766 -6.416 9.110 1.00 93.38 105 GLU A N 1
ATOM 813 C CA . GLU A 1 105 ? -1.235 -6.777 10.430 1.00 93.38 105 GLU A CA 1
ATOM 814 C C . GLU A 1 105 ? -0.192 -5.759 10.920 1.00 93.38 105 GLU A C 1
ATOM 816 O O . GLU A 1 105 ? -0.245 -5.295 12.059 1.00 93.38 105 GLU A O 1
ATOM 821 N N . SER A 1 106 ? 0.725 -5.356 10.037 1.00 91.62 106 SER A N 1
ATOM 822 C CA . SER A 1 106 ? 1.765 -4.371 10.336 1.00 91.62 106 SER A CA 1
ATOM 823 C C . SER A 1 106 ? 1.166 -3.022 10.746 1.00 91.62 106 SER A C 1
ATOM 825 O O . SER A 1 106 ? 1.527 -2.482 11.791 1.00 91.62 106 SER A O 1
ATOM 827 N N . ILE A 1 107 ? 0.202 -2.499 9.979 1.00 91.19 107 ILE A N 1
ATOM 828 C CA . ILE A 1 107 ? -0.426 -1.202 10.284 1.00 91.19 107 ILE A CA 1
ATOM 829 C C . ILE A 1 107 ? -1.385 -1.255 11.481 1.00 91.19 107 ILE A C 1
ATOM 831 O O . ILE A 1 107 ? -1.688 -0.203 12.037 1.00 91.19 107 ILE A O 1
ATOM 835 N N . GLY A 1 108 ? -1.888 -2.438 11.849 1.00 91.81 108 GLY A N 1
ATOM 836 C CA . GLY A 1 108 ? -2.789 -2.648 12.988 1.00 91.81 108 GLY A CA 1
ATOM 837 C C . GLY A 1 108 ? -2.079 -2.902 14.315 1.00 91.81 108 GLY A C 1
ATOM 838 O O . GLY A 1 108 ? -2.692 -2.813 15.379 1.00 91.81 108 GLY A O 1
ATOM 839 N N . LYS A 1 109 ? -0.776 -3.184 14.276 1.00 91.81 109 LYS A N 1
ATOM 840 C CA . LYS A 1 109 ? 0.027 -3.435 15.470 1.00 91.81 109 LYS A CA 1
ATOM 841 C C . LYS A 1 109 ? 0.152 -2.170 16.319 1.00 91.81 109 LYS A C 1
ATOM 843 O O . LYS A 1 109 ? 0.496 -1.108 15.803 1.00 91.81 109 LYS A O 1
ATOM 848 N N . LYS A 1 110 ? -0.010 -2.311 17.638 1.00 85.19 110 LYS A N 1
ATOM 849 C CA . LYS A 1 110 ? 0.050 -1.225 18.645 1.00 85.19 110 LYS A CA 1
ATOM 850 C C . LYS A 1 110 ? 1.315 -0.333 18.627 1.00 85.19 110 LYS A C 1
ATOM 852 O O . LYS A 1 110 ? 1.339 0.715 19.256 1.00 85.19 110 LYS A O 1
ATOM 857 N N . ASP A 1 111 ? 2.385 -0.745 17.954 1.00 82.81 111 ASP A N 1
ATOM 858 C CA . ASP A 1 111 ? 3.593 0.082 17.801 1.00 82.81 111 ASP A CA 1
ATOM 859 C C . ASP A 1 111 ? 3.390 1.212 16.771 1.00 82.81 111 ASP A C 1
ATOM 861 O O . ASP A 1 111 ? 3.874 2.329 16.938 1.00 82.81 111 ASP A O 1
ATOM 865 N N . ILE A 1 112 ? 2.618 0.927 15.716 1.00 82.94 112 ILE A N 1
ATOM 866 C CA . ILE A 1 112 ? 2.299 1.864 14.629 1.00 82.94 112 ILE A CA 1
ATOM 867 C C . ILE A 1 112 ? 0.907 2.475 14.840 1.00 82.94 112 ILE A C 1
ATOM 869 O O . ILE A 1 112 ? 0.713 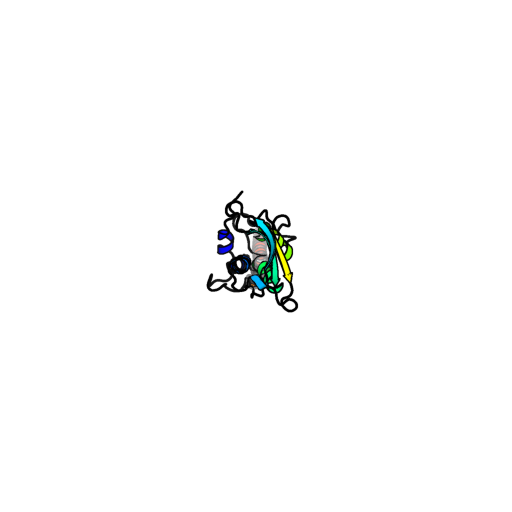3.676 14.637 1.00 82.94 112 ILE A O 1
ATOM 873 N N . ALA A 1 113 ? -0.063 1.657 15.250 1.00 87.75 113 ALA A N 1
ATOM 874 C CA . ALA A 1 113 ? -1.416 2.078 15.586 1.00 87.75 113 ALA A CA 1
ATOM 875 C C . ALA A 1 113 ? -1.528 2.491 17.065 1.00 87.75 113 ALA A C 1
ATOM 877 O O . ALA A 1 113 ? -0.859 1.921 17.918 1.00 87.75 113 ALA A O 1
ATOM 878 N N . PRO A 1 114 ? -2.426 3.427 17.421 1.00 87.88 114 PRO A N 1
ATOM 879 C CA . PRO A 1 114 ? -2.608 3.859 18.813 1.00 87.88 114 PRO A CA 1
ATOM 880 C C . PRO A 1 114 ? -3.130 2.754 19.754 1.00 87.88 114 PRO A C 1
ATOM 882 O O . PRO A 1 114 ? -2.959 2.841 20.970 1.00 87.88 114 PRO A O 1
ATOM 885 N N . PHE A 1 115 ? -3.783 1.729 19.209 1.00 91.38 115 PHE A N 1
ATOM 886 C CA . PHE A 1 115 ? -4.283 0.545 19.910 1.00 91.38 115 PHE A CA 1
ATOM 887 C C . PHE A 1 115 ? -4.217 -0.662 18.963 1.00 91.38 115 PHE A C 1
ATOM 889 O O . PHE A 1 115 ? -3.994 -0.485 17.767 1.00 91.38 115 PHE A O 1
ATOM 896 N N . GLN A 1 116 ? -4.384 -1.877 19.488 1.00 94.06 116 GLN A N 1
ATOM 897 C CA . GLN A 1 116 ? -4.280 -3.095 18.681 1.00 94.06 116 GLN A CA 1
ATOM 898 C C . GLN A 1 116 ? -5.517 -3.255 17.784 1.00 94.06 116 GLN A C 1
ATOM 900 O O . GLN A 1 116 ? -6.650 -3.238 18.274 1.00 94.06 116 GLN A O 1
ATOM 905 N N . ILE A 1 117 ? -5.297 -3.400 16.476 1.00 95.31 117 ILE A N 1
ATOM 906 C CA . ILE A 1 117 ? -6.343 -3.638 15.477 1.00 95.31 117 ILE A CA 1
ATOM 907 C C . ILE A 1 117 ? -6.026 -4.943 14.749 1.00 95.31 117 ILE A C 1
ATOM 909 O O . ILE A 1 117 ? -5.067 -5.012 13.979 1.00 95.31 117 ILE A O 1
ATOM 913 N N . ASP A 1 118 ? -6.867 -5.948 14.955 1.00 95.06 118 ASP A N 1
ATOM 914 C CA . ASP A 1 118 ? -6.728 -7.254 14.324 1.00 95.06 118 ASP A CA 1
ATOM 915 C C . ASP A 1 118 ? -7.610 -7.320 13.078 1.00 95.06 118 ASP A C 1
ATOM 917 O O . ASP A 1 118 ? -8.841 -7.338 13.144 1.00 95.06 118 ASP A O 1
ATOM 921 N N . PHE A 1 119 ? -6.965 -7.316 11.914 1.00 94.62 119 PHE A N 1
ATOM 922 C CA . PHE A 1 119 ? -7.645 -7.383 10.627 1.00 94.62 119 PHE A CA 1
ATOM 923 C C . PHE A 1 119 ? -7.913 -8.833 10.226 1.00 94.62 119 PHE A C 1
ATOM 925 O O . PHE A 1 119 ? -6.988 -9.638 10.106 1.00 94.62 119 PHE A O 1
ATOM 932 N N . HIS A 1 120 ? -9.172 -9.143 9.927 1.00 93.69 120 HIS A N 1
ATOM 933 C CA . HIS A 1 120 ? -9.585 -10.435 9.393 1.00 93.69 120 HIS A CA 1
ATOM 934 C C . HIS A 1 120 ? -10.086 -10.280 7.965 1.00 93.69 120 HIS A C 1
ATOM 936 O O . HIS A 1 120 ? -11.034 -9.550 7.680 1.00 93.69 120 HIS A O 1
ATOM 942 N N . LEU A 1 121 ? -9.418 -11.000 7.079 1.00 92.81 121 LEU A N 1
ATOM 943 C CA . LEU A 1 121 ? -9.698 -11.101 5.660 1.00 92.81 121 LEU A CA 1
ATOM 944 C C . LEU A 1 121 ? -10.723 -12.211 5.440 1.00 92.81 121 LEU A C 1
ATOM 946 O O . LEU A 1 121 ? -10.489 -13.361 5.813 1.00 92.81 121 LEU A O 1
ATOM 950 N N . LEU A 1 122 ? -11.896 -11.826 4.948 1.00 91.06 122 LEU A N 1
ATOM 951 C CA . LEU A 1 122 ? -13.055 -12.697 4.807 1.00 91.06 122 LEU A CA 1
ATOM 952 C C . LEU A 1 122 ? -13.697 -12.477 3.435 1.00 91.06 122 LEU A C 1
ATOM 954 O O . LEU A 1 122 ? -13.787 -11.348 2.945 1.00 91.06 122 LEU A O 1
ATOM 958 N N . ASP A 1 123 ? -14.210 -13.545 2.827 1.00 86.62 123 ASP A N 1
ATOM 959 C CA . ASP A 1 123 ? -14.958 -13.427 1.577 1.00 86.62 123 ASP A CA 1
ATOM 960 C C . ASP A 1 123 ? -16.359 -12.854 1.843 1.00 86.62 123 ASP A C 1
ATOM 962 O O . ASP A 1 123 ? -17.173 -13.440 2.566 1.00 86.62 123 ASP A O 1
ATOM 966 N N . ALA A 1 124 ? -16.666 -11.723 1.207 1.00 82.50 124 ALA A N 1
ATOM 967 C CA . ALA A 1 124 ? -17.947 -11.030 1.335 1.00 82.50 124 ALA A CA 1
ATOM 968 C C . ALA A 1 124 ? -19.148 -11.871 0.869 1.00 82.50 124 ALA A C 1
ATOM 970 O O . ALA A 1 124 ? -20.279 -11.607 1.275 1.00 82.50 124 ALA A O 1
ATOM 971 N N . LYS A 1 125 ? -18.928 -12.904 0.043 1.00 79.75 125 LYS A N 1
ATOM 972 C CA . LYS A 1 125 ? -20.000 -13.824 -0.376 1.00 79.75 125 LYS A CA 1
ATOM 973 C C . LYS A 1 125 ? -20.440 -14.776 0.733 1.00 79.75 125 LYS A C 1
ATOM 975 O O . LYS A 1 125 ? -21.588 -15.211 0.732 1.00 79.75 125 LYS A O 1
ATOM 980 N N . THR A 1 126 ? -19.531 -15.126 1.641 1.00 78.12 126 THR A N 1
ATOM 981 C CA . THR A 1 126 ? -19.782 -16.097 2.718 1.00 78.12 126 THR A CA 1
ATOM 982 C C . THR A 1 126 ? -20.089 -15.415 4.046 1.00 78.12 126 THR A C 1
ATOM 984 O O . THR A 1 126 ? -20.853 -15.950 4.846 1.00 78.12 126 THR A O 1
ATOM 987 N N . HIS A 1 127 ? -19.554 -14.213 4.265 1.00 78.75 127 HIS A N 1
ATOM 988 C CA . HIS A 1 127 ? -19.726 -13.461 5.502 1.00 78.75 127 HIS A CA 1
ATOM 989 C C . HIS A 1 127 ? -20.423 -12.126 5.223 1.00 78.75 127 HIS A C 1
ATOM 991 O O . HIS A 1 127 ? -19.849 -11.224 4.624 1.00 78.75 127 HIS A O 1
ATOM 997 N N . ALA A 1 128 ? -21.655 -11.965 5.716 1.00 73.69 128 ALA A N 1
ATOM 998 C CA . ALA A 1 128 ? -22.422 -10.720 5.566 1.00 73.69 128 ALA A CA 1
ATOM 999 C C . ALA A 1 128 ? -21.885 -9.548 6.422 1.00 73.69 128 ALA A C 1
ATOM 1001 O O . ALA A 1 128 ? -22.267 -8.395 6.220 1.00 73.69 128 ALA A O 1
ATOM 1002 N N . ASN A 1 129 ? -21.001 -9.843 7.378 1.00 83.62 129 ASN A N 1
ATOM 1003 C CA . ASN A 1 129 ? -20.500 -8.932 8.409 1.00 83.62 129 ASN A CA 1
ATOM 1004 C C . ASN A 1 129 ? -19.084 -8.420 8.090 1.00 83.62 129 ASN A C 1
ATOM 1006 O O . ASN A 1 129 ? -18.205 -8.410 8.948 1.00 83.62 129 ASN A O 1
ATOM 1010 N N . VAL A 1 130 ? -18.836 -8.036 6.836 1.00 89.38 130 VAL A N 1
ATOM 1011 C CA . VAL A 1 130 ? -17.522 -7.549 6.389 1.00 89.38 130 VAL A CA 1
ATOM 1012 C C . VAL A 1 130 ? -17.641 -6.189 5.726 1.00 89.38 130 VAL A C 1
ATOM 1014 O O . VAL A 1 130 ? -18.665 -5.847 5.129 1.00 89.38 130 VAL A O 1
ATOM 1017 N N . MET A 1 131 ? -16.574 -5.398 5.805 1.00 90.38 131 MET A N 1
ATOM 1018 C CA . MET A 1 131 ? -16.470 -4.198 4.988 1.00 90.38 131 MET A CA 1
ATOM 1019 C C . MET A 1 131 ? -16.269 -4.598 3.521 1.00 90.38 131 MET A C 1
ATOM 1021 O O . MET A 1 131 ? -15.159 -4.944 3.114 1.00 90.38 131 MET A O 1
ATOM 1025 N N . ASP A 1 132 ? -17.334 -4.501 2.727 1.00 88.94 132 ASP A N 1
ATOM 1026 C CA . ASP A 1 132 ? -17.294 -4.698 1.278 1.00 88.94 132 ASP A CA 1
ATOM 1027 C C . ASP A 1 132 ? -17.425 -3.358 0.548 1.00 88.94 132 ASP A C 1
ATOM 1029 O O . ASP A 1 132 ? -18.513 -2.845 0.284 1.00 88.94 132 ASP A O 1
ATOM 1033 N N . VAL A 1 133 ? -16.278 -2.737 0.282 1.00 90.62 133 VAL A N 1
ATOM 1034 C CA . VAL A 1 133 ? -16.185 -1.488 -0.479 1.00 90.62 133 VAL A CA 1
ATOM 1035 C C . VAL A 1 133 ? -15.351 -1.747 -1.717 1.00 90.62 133 VAL A C 1
ATOM 1037 O O . VAL A 1 133 ? -14.339 -2.437 -1.664 1.00 90.62 133 VAL A O 1
ATOM 1040 N N . LYS A 1 134 ? -15.738 -1.151 -2.848 1.00 91.56 134 LYS A N 1
ATOM 1041 C CA . LYS A 1 134 ? -14.961 -1.278 -4.080 1.00 91.56 134 LYS A CA 1
ATOM 1042 C C . LYS A 1 134 ? -13.578 -0.614 -3.915 1.00 91.56 134 LYS A C 1
ATOM 1044 O O . LYS A 1 134 ? -13.521 0.598 -3.644 1.00 91.56 134 LYS A O 1
ATOM 1049 N N . PRO A 1 135 ? -12.470 -1.359 -4.098 1.00 92.94 135 PRO A N 1
ATOM 1050 C CA . PRO A 1 135 ? -11.138 -0.770 -4.132 1.00 92.94 135 PRO A CA 1
ATOM 1051 C C . PRO A 1 135 ? -10.943 0.024 -5.427 1.00 92.94 135 PRO A C 1
ATOM 1053 O O . PRO A 1 135 ? -11.511 -0.309 -6.467 1.00 92.94 135 PRO A O 1
ATOM 1056 N N . ILE A 1 136 ? -10.132 1.077 -5.366 1.00 92.81 136 ILE A N 1
ATOM 1057 C CA . ILE A 1 136 ? -9.791 1.896 -6.536 1.00 92.81 136 ILE A CA 1
ATOM 1058 C C . ILE A 1 136 ? -8.480 1.378 -7.127 1.00 92.81 136 ILE A C 1
ATOM 1060 O O . ILE A 1 136 ? -7.465 1.334 -6.430 1.00 92.81 136 ILE A O 1
ATOM 1064 N N . GLY A 1 137 ? -8.483 0.995 -8.402 1.00 91.75 137 GLY A N 1
ATOM 1065 C CA . GLY A 1 137 ? -7.268 0.535 -9.079 1.00 91.75 137 GLY A CA 1
ATOM 1066 C C . GLY A 1 137 ? -6.221 1.646 -9.233 1.00 91.75 137 GLY A C 1
ATOM 1067 O O . GLY A 1 137 ? -6.549 2.833 -9.250 1.00 91.75 137 GLY A O 1
ATOM 1068 N N . CYS A 1 138 ? -4.944 1.287 -9.403 1.00 91.75 138 CYS A N 1
ATOM 1069 C CA . CYS A 1 138 ? -3.889 2.283 -9.659 1.00 91.75 138 CYS A CA 1
ATOM 1070 C C . CYS A 1 138 ? -4.054 2.993 -11.019 1.00 91.75 138 CYS A C 1
ATOM 1072 O O . CYS A 1 138 ? -3.578 4.112 -11.219 1.00 91.75 138 CYS A O 1
ATOM 1074 N N . ASN A 1 139 ? -4.760 2.350 -11.951 1.00 91.25 139 ASN A N 1
ATOM 1075 C CA . ASN A 1 139 ? -5.108 2.857 -13.274 1.00 91.25 139 ASN A CA 1
ATOM 1076 C C . ASN A 1 139 ? -6.320 3.806 -13.276 1.00 91.25 139 ASN A C 1
ATOM 1078 O O . ASN A 1 139 ? -6.541 4.486 -14.282 1.00 91.25 139 ASN A O 1
ATOM 1082 N N . GLU A 1 140 ? -7.083 3.854 -12.183 1.00 90.81 140 GLU A N 1
ATOM 1083 C CA . GLU A 1 140 ? -8.291 4.665 -12.026 1.00 90.81 140 GLU A CA 1
ATOM 1084 C C . GLU A 1 140 ? -7.999 5.921 -11.193 1.00 90.81 140 GLU A C 1
ATOM 1086 O O . GLU A 1 140 ? -7.168 5.907 -10.284 1.00 90.81 140 GLU A O 1
ATOM 1091 N N . ALA A 1 141 ? -8.678 7.028 -11.505 1.00 88.81 141 ALA A N 1
ATOM 1092 C CA . ALA A 1 141 ? -8.568 8.266 -10.739 1.00 88.81 141 ALA A CA 1
ATOM 1093 C C . ALA A 1 141 ? -9.546 8.241 -9.549 1.00 88.81 141 ALA A C 1
ATOM 1095 O O . ALA A 1 141 ? -10.741 8.008 -9.756 1.00 88.81 141 ALA A O 1
ATOM 1096 N N . PRO A 1 142 ? -9.090 8.497 -8.311 1.00 86.50 142 PRO A N 1
ATOM 1097 C CA . PRO A 1 142 ? -9.959 8.455 -7.147 1.00 86.50 142 PRO A CA 1
ATOM 1098 C C . PRO A 1 142 ? -10.743 9.765 -7.013 1.00 86.50 142 PRO A C 1
ATOM 1100 O O . PRO A 1 142 ? -10.325 10.688 -6.315 1.00 86.50 142 PRO A O 1
ATOM 1103 N N . GLN A 1 143 ? -11.900 9.858 -7.665 1.00 83.19 143 GLN A N 1
ATOM 1104 C CA . GLN A 1 143 ? -12.800 11.004 -7.504 1.00 83.19 143 GLN A CA 1
ATOM 1105 C C . GLN A 1 143 ? -13.563 10.930 -6.166 1.00 83.19 143 GLN A C 1
ATOM 1107 O O . GLN A 1 143 ? -13.913 9.831 -5.730 1.00 83.19 143 GLN A O 1
ATOM 1112 N N . PRO A 1 144 ? -13.830 12.067 -5.490 1.00 80.44 144 PRO A N 1
ATOM 1113 C CA . PRO A 1 144 ? -13.520 13.454 -5.874 1.00 80.44 144 PRO A CA 1
ATOM 1114 C C . PRO A 1 144 ? -12.120 13.938 -5.445 1.00 80.44 144 PRO A C 1
ATOM 1116 O O . PRO A 1 144 ? -11.787 15.100 -5.648 1.00 80.44 144 PRO A O 1
ATOM 1119 N N . PHE A 1 145 ? -11.301 13.080 -4.829 1.00 81.31 145 PHE A N 1
ATOM 1120 C CA . PHE A 1 145 ? -10.006 13.465 -4.256 1.00 81.31 145 PHE A CA 1
ATOM 1121 C C . PHE A 1 145 ? -8.969 13.870 -5.317 1.00 81.31 145 PHE A C 1
ATOM 1123 O O . PHE A 1 145 ? -8.205 14.812 -5.120 1.00 81.31 145 PHE A O 1
ATOM 1130 N N . SER A 1 146 ? -8.932 13.165 -6.448 1.00 83.25 146 SER A N 1
ATOM 1131 C CA . SER A 1 146 ? -8.057 13.474 -7.577 1.00 83.25 146 SER A CA 1
ATOM 1132 C C . SER A 1 146 ? -8.713 13.085 -8.896 1.00 83.25 146 SER A C 1
ATOM 1134 O O . SER A 1 146 ? -9.299 12.012 -9.031 1.00 83.25 146 SER A O 1
ATOM 1136 N N . ASN A 1 147 ? -8.523 13.933 -9.905 1.00 84.56 147 ASN A N 1
ATOM 1137 C CA . ASN A 1 147 ? -8.953 13.674 -11.281 1.00 84.56 147 ASN A CA 1
ATOM 1138 C C . ASN A 1 147 ? -7.883 12.954 -12.116 1.00 84.56 147 ASN A C 1
ATOM 1140 O O . ASN A 1 147 ? -8.123 12.641 -13.280 1.00 84.56 147 ASN A O 1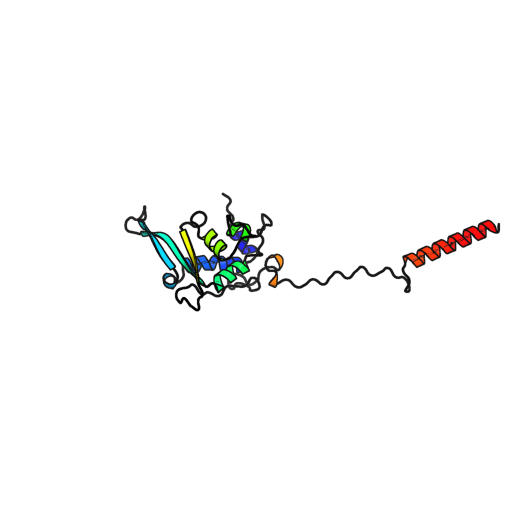
ATOM 1144 N N . LYS A 1 148 ? -6.696 12.702 -11.550 1.00 84.81 148 LYS A N 1
ATOM 1145 C CA . LYS A 1 148 ? -5.588 12.024 -12.236 1.00 84.81 148 LYS A CA 1
ATOM 1146 C C . LYS A 1 148 ? -5.317 10.651 -11.602 1.00 84.81 148 LYS A C 1
ATOM 1148 O O . LYS A 1 148 ? -5.232 10.583 -10.372 1.00 84.81 148 LYS A O 1
ATOM 1153 N N . PRO A 1 149 ? -5.165 9.584 -12.414 1.00 87.12 149 PRO A N 1
ATOM 1154 C CA . PRO A 1 149 ? -4.707 8.277 -11.946 1.00 87.12 149 PRO A CA 1
ATOM 1155 C C . PRO A 1 149 ? -3.202 8.301 -11.636 1.00 87.12 149 PRO A C 1
ATOM 1157 O O . PRO A 1 149 ? -2.523 9.304 -11.880 1.00 87.12 149 PRO A O 1
ATOM 1160 N N . CYS A 1 150 ? -2.672 7.193 -11.119 1.00 89.31 150 CYS A N 1
ATOM 1161 C CA . CYS A 1 150 ? -1.252 7.079 -10.788 1.00 89.31 150 CYS A CA 1
ATOM 1162 C C . CYS A 1 150 ? -0.361 7.056 -12.045 1.00 89.31 150 CYS A C 1
ATOM 1164 O O . CYS A 1 150 ? -0.808 6.748 -13.158 1.00 89.31 150 CYS A O 1
ATOM 1166 N N . THR A 1 151 ? 0.913 7.421 -11.876 1.00 89.06 151 THR A N 1
ATOM 1167 C CA . THR A 1 151 ? 1.891 7.421 -12.976 1.00 89.06 151 THR A CA 1
ATOM 1168 C C . THR A 1 151 ? 2.293 5.991 -13.361 1.00 89.06 151 THR A C 1
ATOM 1170 O O . THR A 1 151 ? 2.171 5.080 -12.550 1.00 89.06 151 THR A O 1
ATOM 1173 N N . CYS A 1 152 ? 2.796 5.774 -14.584 1.00 89.38 152 CYS A N 1
ATOM 1174 C CA . CYS A 1 152 ? 3.246 4.442 -15.033 1.00 89.38 152 CYS A CA 1
ATOM 1175 C C . CYS A 1 152 ? 4.392 3.882 -14.165 1.00 89.38 152 CYS A C 1
ATOM 1177 O O . CYS A 1 152 ? 4.445 2.681 -13.932 1.00 89.38 152 CYS A O 1
ATOM 1179 N N . VAL A 1 153 ? 5.251 4.744 -13.605 1.00 87.50 153 VAL A N 1
ATOM 1180 C CA . VAL A 1 153 ? 6.323 4.316 -12.686 1.00 87.50 153 VAL A CA 1
ATOM 1181 C C . VAL A 1 153 ? 5.750 3.661 -11.427 1.00 87.50 153 VAL A C 1
ATOM 1183 O O . VAL A 1 153 ? 6.294 2.671 -10.958 1.00 87.50 153 VAL A O 1
ATOM 1186 N N . ASP A 1 154 ? 4.637 4.190 -10.915 1.00 89.75 154 ASP A N 1
ATOM 1187 C CA . ASP A 1 154 ? 3.981 3.688 -9.704 1.00 89.75 154 ASP A CA 1
ATOM 1188 C C . ASP A 1 154 ? 2.857 2.667 -10.011 1.00 89.75 154 ASP A C 1
ATOM 1190 O O . ASP A 1 154 ? 2.272 2.086 -9.099 1.00 89.75 154 ASP A O 1
ATOM 1194 N N . CYS A 1 155 ? 2.520 2.454 -11.289 1.00 91.44 155 CYS A N 1
ATOM 1195 C CA . CYS A 1 155 ? 1.445 1.574 -11.753 1.00 91.44 155 CYS A CA 1
ATOM 1196 C C . CYS A 1 155 ? 1.809 0.953 -13.119 1.00 91.44 155 CYS A C 1
ATOM 1198 O O . CYS A 1 155 ? 1.504 1.541 -14.164 1.00 91.44 155 CYS A O 1
ATOM 1200 N N . PRO A 1 156 ? 2.402 -0.257 -13.151 1.00 88.88 156 PRO A N 1
ATOM 1201 C CA . PRO A 1 156 ? 2.879 -0.879 -14.389 1.00 88.88 156 PRO A CA 1
ATOM 1202 C C . PRO A 1 156 ? 1.751 -1.183 -15.385 1.00 88.88 156 PRO A C 1
ATOM 1204 O O . PRO A 1 156 ? 1.966 -1.165 -16.592 1.00 88.88 156 PRO A O 1
ATOM 1207 N N . VAL A 1 157 ? 0.520 -1.368 -14.898 1.00 87.81 157 VAL A N 1
ATOM 1208 C CA . VAL A 1 157 ? -0.682 -1.594 -15.723 1.00 87.81 157 VAL A CA 1
ATOM 1209 C C . VAL A 1 157 ? -0.986 -0.401 -16.645 1.00 87.81 157 VAL A C 1
ATOM 1211 O O . VAL A 1 157 ? -1.668 -0.545 -17.655 1.00 87.81 157 VAL A O 1
ATOM 1214 N N . ARG A 1 158 ? -0.476 0.796 -16.325 1.00 87.94 158 ARG A N 1
ATOM 1215 C CA . ARG A 1 158 ? -0.632 2.009 -17.146 1.00 87.94 158 ARG A CA 1
ATOM 1216 C C . ARG A 1 158 ? 0.483 2.194 -18.173 1.00 87.94 158 ARG A C 1
ATOM 1218 O O . ARG A 1 158 ? 0.417 3.141 -18.956 1.00 87.94 158 ARG A O 1
ATOM 1225 N N . CYS A 1 159 ? 1.522 1.368 -18.146 1.00 87.94 159 CYS A N 1
ATOM 1226 C CA . CYS A 1 159 ? 2.666 1.546 -19.023 1.00 87.94 159 CYS A CA 1
ATOM 1227 C C . CYS A 1 159 ? 2.350 1.082 -20.444 1.00 87.94 159 CYS A C 1
ATOM 1229 O O . CYS A 1 159 ? 1.918 -0.044 -20.672 1.00 87.94 159 CYS A O 1
ATOM 1231 N N . VAL A 1 160 ? 2.609 1.962 -21.409 1.00 83.81 160 VAL A N 1
ATOM 1232 C CA . VAL A 1 160 ? 2.580 1.615 -22.830 1.00 83.81 160 VAL A CA 1
ATOM 1233 C C . VAL A 1 160 ? 3.930 0.981 -23.184 1.00 83.81 160 VAL A C 1
ATOM 1235 O O . VAL A 1 160 ? 4.962 1.540 -22.789 1.00 83.81 160 VAL A O 1
ATOM 1238 N N . PRO A 1 161 ? 3.967 -0.151 -23.912 1.00 79.88 161 PRO A N 1
ATOM 1239 C CA . PRO A 1 161 ? 5.219 -0.723 -24.389 1.00 79.88 161 PRO A CA 1
ATOM 1240 C C . PRO A 1 161 ? 5.963 0.319 -25.224 1.00 79.88 161 PRO A C 1
ATOM 1242 O O . PRO A 1 161 ? 5.412 0.860 -26.184 1.00 79.88 161 PRO A O 1
ATOM 1245 N N . LYS A 1 162 ? 7.208 0.634 -24.859 1.00 75.44 162 LYS A N 1
ATOM 1246 C CA . LYS A 1 162 ? 8.035 1.494 -25.708 1.00 75.44 162 LYS A CA 1
ATOM 1247 C C . LYS A 1 162 ? 8.434 0.698 -26.955 1.00 75.44 162 LYS A C 1
ATOM 1249 O O . LYS A 1 162 ? 8.832 -0.458 -26.804 1.00 75.44 162 LYS A O 1
ATOM 1254 N N . PRO A 1 163 ? 8.358 1.282 -28.163 1.00 80.38 163 PRO A N 1
ATOM 1255 C CA . PRO A 1 163 ? 8.920 0.640 -29.341 1.00 80.38 163 PRO A CA 1
ATOM 1256 C C . PRO A 1 163 ? 10.424 0.448 -29.128 1.00 80.38 163 PRO A C 1
ATOM 1258 O O . PRO A 1 163 ? 11.097 1.329 -28.583 1.00 80.38 163 PRO A O 1
ATOM 1261 N N . TYR A 1 164 ? 10.943 -0.712 -29.528 1.00 78.19 164 TYR A N 1
ATOM 1262 C CA . TYR A 1 164 ? 12.379 -0.967 -29.491 1.00 78.19 164 TYR A CA 1
ATOM 1263 C C . TYR A 1 164 ? 13.100 0.101 -30.321 1.00 78.19 164 TYR A C 1
ATOM 1265 O O . TYR A 1 164 ? 12.607 0.449 -31.400 1.00 78.19 164 TYR A O 1
ATOM 1273 N N . PRO A 1 165 ? 14.240 0.638 -29.842 1.00 81.38 165 PRO A N 1
ATOM 1274 C CA . PRO A 1 165 ? 15.032 1.537 -30.659 1.00 81.38 165 PRO A CA 1
ATOM 1275 C C . PRO A 1 165 ? 15.384 0.790 -31.941 1.00 81.38 165 PRO A C 1
ATOM 1277 O O . PRO A 1 165 ? 15.953 -0.302 -31.901 1.00 81.38 165 PRO A O 1
ATOM 1280 N N . THR A 1 166 ? 14.987 1.349 -33.081 1.00 80.56 166 THR A N 1
ATOM 1281 C CA . THR A 1 166 ? 15.385 0.801 -34.373 1.00 80.56 166 THR A CA 1
ATOM 1282 C C . THR A 1 166 ? 16.911 0.758 -34.407 1.00 80.56 166 THR A C 1
ATOM 1284 O O . THR A 1 166 ? 17.529 1.761 -34.028 1.00 80.56 166 THR A O 1
ATOM 1287 N N . PRO A 1 167 ? 17.531 -0.359 -34.826 1.00 82.31 167 PRO A N 1
ATOM 1288 C CA . PRO A 1 167 ? 18.980 -0.420 -34.949 1.00 82.31 167 PRO A CA 1
ATOM 1289 C C . PRO A 1 167 ? 19.464 0.735 -35.827 1.00 82.31 167 PRO A C 1
ATOM 1291 O O . PRO A 1 167 ? 18.761 1.158 -36.751 1.00 82.31 167 PRO A O 1
ATOM 1294 N N . ALA A 1 168 ? 20.650 1.265 -35.514 1.00 80.44 168 ALA A N 1
ATOM 1295 C CA . ALA A 1 168 ? 21.259 2.311 -36.322 1.00 80.44 168 ALA A CA 1
ATOM 1296 C C . ALA A 1 168 ? 21.265 1.858 -37.787 1.00 80.44 168 ALA A C 1
ATOM 1298 O O . ALA A 1 168 ? 21.684 0.741 -38.099 1.00 80.44 168 ALA A O 1
ATOM 1299 N N . LYS A 1 169 ? 20.735 2.705 -38.675 1.00 81.06 169 LYS A N 1
ATOM 1300 C CA . LYS A 1 169 ? 20.671 2.394 -40.102 1.00 81.06 169 LYS A CA 1
ATOM 1301 C C . LYS A 1 169 ? 22.097 2.082 -40.585 1.00 81.06 169 LYS A C 1
ATOM 1303 O O . LYS A 1 169 ? 22.984 2.894 -40.314 1.00 81.06 169 LYS A O 1
ATOM 1308 N N . PRO A 1 170 ? 22.338 0.948 -41.269 1.00 83.50 170 PRO A N 1
ATOM 1309 C CA . PRO A 1 170 ? 23.668 0.635 -41.771 1.00 83.50 170 PRO A CA 1
ATOM 1310 C C . PRO A 1 170 ? 24.143 1.758 -42.694 1.00 83.50 170 PRO A C 1
ATOM 1312 O O . PRO A 1 170 ? 23.359 2.321 -43.469 1.00 83.50 170 PRO A O 1
ATOM 1315 N N . TRP A 1 171 ? 25.422 2.114 -42.580 1.00 83.25 171 TRP A N 1
ATOM 1316 C CA . TRP A 1 171 ? 26.016 3.169 -43.388 1.00 83.25 171 TRP A CA 1
ATOM 1317 C C . TRP A 1 171 ? 26.264 2.650 -44.806 1.00 83.25 171 TRP A C 1
ATOM 1319 O O . TRP A 1 171 ? 27.305 2.079 -45.115 1.00 83.25 171 TRP A O 1
ATOM 1329 N N . ILE A 1 172 ? 25.251 2.806 -45.655 1.00 89.31 172 ILE A N 1
ATOM 1330 C CA . ILE A 1 172 ? 25.245 2.342 -47.041 1.00 89.31 172 ILE A CA 1
ATOM 1331 C C . ILE A 1 172 ? 25.315 3.562 -47.959 1.00 89.31 172 ILE A C 1
ATOM 1333 O O . ILE A 1 172 ? 24.479 4.465 -47.866 1.00 89.31 172 ILE A O 1
ATOM 1337 N N . ILE A 1 173 ? 26.279 3.562 -48.876 1.00 83.38 173 ILE A N 1
ATOM 1338 C CA . ILE A 1 173 ? 26.418 4.549 -49.948 1.00 83.38 173 ILE A CA 1
ATOM 1339 C C . ILE A 1 173 ? 26.190 3.795 -51.263 1.00 83.38 173 ILE A C 1
ATOM 1341 O O . ILE A 1 173 ? 26.908 2.853 -51.574 1.00 83.38 173 ILE A O 1
ATOM 1345 N N . TRP A 1 174 ? 25.151 4.170 -52.020 1.00 83.62 174 TRP A N 1
ATOM 1346 C CA . TRP A 1 174 ? 24.822 3.568 -53.330 1.00 83.62 174 TRP A CA 1
ATOM 1347 C C . TRP A 1 174 ? 24.621 2.036 -53.312 1.00 83.62 174 TRP A C 1
ATOM 1349 O O . TRP A 1 174 ? 24.931 1.340 -54.272 1.00 83.62 174 TRP A O 1
ATOM 1359 N N . GLY A 1 175 ? 24.085 1.489 -52.218 1.00 85.19 175 GLY A N 1
ATOM 1360 C CA . GLY A 1 175 ? 23.836 0.046 -52.086 1.00 85.19 175 GLY A CA 1
ATOM 1361 C C . GLY A 1 175 ? 25.052 -0.779 -51.649 1.00 85.19 175 GLY A C 1
ATOM 1362 O O . GLY A 1 175 ? 24.912 -1.981 -51.452 1.00 85.19 175 GLY A O 1
ATOM 1363 N N . VAL A 1 176 ? 26.210 -0.145 -51.439 1.00 85.00 176 VAL A N 1
ATOM 1364 C CA . VAL A 1 176 ? 27.428 -0.773 -50.910 1.00 85.00 176 VAL A CA 1
ATOM 1365 C C . VAL A 1 176 ? 27.718 -0.214 -49.518 1.00 85.00 176 VAL A C 1
ATOM 1367 O O . VAL A 1 176 ? 27.422 0.944 -49.220 1.00 85.00 176 VAL A O 1
ATOM 1370 N N . ASP A 1 177 ? 28.270 -1.043 -48.638 1.00 88.00 177 ASP A N 1
ATOM 1371 C CA . ASP A 1 177 ? 28.733 -0.605 -47.323 1.00 88.00 177 ASP A CA 1
ATOM 1372 C C . ASP A 1 177 ? 29.827 0.471 -47.486 1.00 88.00 177 ASP A C 1
ATOM 1374 O O . ASP A 1 177 ? 30.801 0.293 -48.228 1.00 88.00 177 ASP A O 1
ATOM 1378 N N . GLY A 1 178 ? 29.633 1.619 -46.824 1.00 89.62 178 GLY A N 1
ATOM 1379 C CA . GLY A 1 178 ? 30.497 2.793 -46.958 1.00 89.62 178 GLY A CA 1
ATOM 1380 C C . GLY A 1 178 ? 31.961 2.511 -46.616 1.00 89.62 178 GLY A C 1
ATOM 1381 O O . GLY A 1 178 ? 32.851 3.114 -47.219 1.00 89.62 178 GLY A O 1
ATOM 1382 N N . MET A 1 179 ? 32.229 1.545 -45.730 1.00 88.69 179 MET A N 1
ATOM 1383 C CA . MET A 1 179 ? 33.590 1.124 -45.398 1.00 88.69 179 MET A CA 1
ATOM 1384 C C . MET A 1 179 ? 34.289 0.489 -46.605 1.00 88.69 179 MET A C 1
ATOM 1386 O O . MET A 1 179 ? 35.425 0.839 -46.921 1.00 88.69 179 MET A O 1
ATOM 1390 N N . TRP A 1 180 ? 33.605 -0.405 -47.321 1.00 90.12 180 TRP A N 1
ATOM 1391 C CA . TRP A 1 180 ? 34.164 -1.081 -48.496 1.00 90.12 180 TRP A CA 1
ATOM 1392 C C . TRP A 1 180 ? 34.437 -0.106 -49.638 1.00 90.12 180 TRP A C 1
ATOM 1394 O O . TRP A 1 180 ? 35.477 -0.198 -50.290 1.00 90.12 180 TRP A O 1
ATOM 1404 N N . LEU A 1 181 ? 33.536 0.858 -49.847 1.00 90.00 181 LEU A N 1
ATOM 1405 C CA . LEU A 1 181 ? 33.696 1.884 -50.875 1.00 90.00 181 LEU A CA 1
ATOM 1406 C C . LEU A 1 181 ? 34.930 2.757 -50.604 1.00 90.00 181 LEU A C 1
ATOM 1408 O O . LEU A 1 181 ? 35.737 2.976 -51.507 1.00 90.00 181 LEU A O 1
ATOM 1412 N N . ILE A 1 182 ? 35.117 3.204 -49.359 1.00 91.44 182 ILE A N 1
ATOM 1413 C CA . ILE A 1 182 ? 36.281 4.018 -48.982 1.00 91.44 182 ILE A CA 1
ATOM 1414 C C . ILE A 1 182 ? 37.573 3.210 -49.101 1.00 91.44 182 ILE A C 1
ATOM 1416 O O . ILE A 1 182 ? 38.533 3.689 -49.706 1.00 91.44 182 ILE A O 1
ATOM 1420 N N . MET A 1 183 ? 37.598 1.978 -48.588 1.00 92.06 183 MET A N 1
ATOM 1421 C CA . MET A 1 183 ? 38.786 1.120 -48.663 1.00 92.06 183 MET A CA 1
ATOM 1422 C C . MET A 1 183 ? 39.176 0.805 -50.115 1.00 92.06 183 MET A C 1
ATOM 1424 O O . MET A 1 183 ? 40.362 0.816 -50.442 1.00 92.06 183 MET A O 1
ATOM 1428 N N . GLY A 1 184 ? 38.199 0.602 -51.007 1.00 93.19 184 GLY A N 1
ATOM 1429 C CA . GLY A 1 184 ? 38.443 0.406 -52.438 1.00 93.19 184 GLY A CA 1
ATOM 1430 C C . GLY A 1 184 ? 39.059 1.630 -53.123 1.00 93.19 184 GLY A C 1
ATOM 1431 O O . GLY A 1 184 ? 40.022 1.487 -53.877 1.00 93.19 184 GLY A O 1
ATOM 1432 N N . ILE A 1 185 ? 38.560 2.838 -52.826 1.00 93.25 185 ILE A N 1
ATOM 1433 C CA . ILE A 1 185 ? 39.114 4.092 -53.370 1.00 93.25 185 ILE A CA 1
ATOM 1434 C C . ILE A 1 185 ? 40.553 4.304 -52.885 1.00 93.25 185 ILE A C 1
ATOM 1436 O O . ILE A 1 185 ? 41.433 4.614 -53.688 1.00 93.25 185 ILE A O 1
ATOM 1440 N N . VAL A 1 186 ? 40.809 4.108 -51.587 1.00 95.62 186 VAL A N 1
ATOM 1441 C CA . VAL A 1 186 ? 42.153 4.257 -51.006 1.00 95.62 186 VAL A CA 1
ATOM 1442 C C . VAL A 1 186 ? 43.131 3.260 -51.631 1.00 95.62 186 VAL A C 1
ATOM 1444 O O . VAL A 1 186 ? 44.230 3.651 -52.024 1.00 95.62 186 VAL A O 1
ATOM 1447 N N . TYR A 1 187 ? 42.729 1.996 -51.786 1.00 94.81 187 TYR A N 1
ATOM 1448 C CA . TYR A 1 187 ? 43.555 0.973 -52.429 1.00 94.81 187 TYR A CA 1
ATOM 1449 C C . TYR A 1 187 ? 43.895 1.332 -53.882 1.00 94.81 187 TYR A C 1
ATOM 1451 O O . TYR A 1 187 ? 45.059 1.262 -54.276 1.00 94.81 187 TYR A O 1
ATOM 1459 N N . TYR A 1 188 ? 42.906 1.778 -54.661 1.00 94.75 188 TYR A N 1
ATOM 1460 C CA . TYR A 1 188 ? 43.114 2.190 -56.049 1.00 94.75 188 TYR A CA 1
ATOM 1461 C C . TYR A 1 188 ? 44.130 3.336 -56.167 1.00 94.75 188 TYR A C 1
ATOM 1463 O O . TYR A 1 188 ? 45.055 3.259 -56.975 1.00 94.75 188 TYR A O 1
ATOM 1471 N N . LEU A 1 189 ? 44.008 4.370 -55.327 1.00 94.81 189 LEU A N 1
ATOM 1472 C CA . LEU A 1 189 ? 44.948 5.496 -55.319 1.00 94.81 189 LEU A CA 1
ATOM 1473 C C . LEU A 1 189 ? 46.379 5.050 -54.990 1.00 94.81 189 LEU A C 1
ATOM 1475 O O . LEU A 1 189 ? 47.318 5.482 -55.655 1.00 94.81 189 LEU A O 1
ATOM 1479 N N . ILE A 1 190 ? 46.550 4.154 -54.013 1.00 94.44 190 ILE A N 1
ATOM 1480 C CA . ILE A 1 190 ? 47.867 3.612 -53.646 1.00 94.44 190 ILE A CA 1
ATOM 1481 C C . ILE A 1 190 ? 48.485 2.834 -54.815 1.00 94.44 190 ILE A C 1
ATOM 1483 O O . ILE A 1 190 ? 49.659 3.031 -55.123 1.00 94.44 190 ILE A O 1
ATOM 1487 N N . VAL A 1 191 ? 47.709 1.987 -55.496 1.00 94.06 191 VAL A N 1
ATOM 1488 C CA . VAL A 1 191 ? 48.196 1.208 -56.647 1.00 94.06 191 VAL A CA 1
ATOM 1489 C C . VAL A 1 191 ? 48.637 2.122 -57.793 1.00 94.06 191 VAL A C 1
ATOM 1491 O O . VAL A 1 191 ? 49.709 1.911 -58.358 1.00 94.06 191 VAL A O 1
ATOM 1494 N N . VAL A 1 192 ? 47.861 3.165 -58.104 1.00 93.25 192 VAL A N 1
ATOM 1495 C CA . VAL A 1 192 ? 48.221 4.149 -59.141 1.00 93.25 192 VAL A CA 1
ATOM 1496 C C . VAL A 1 192 ? 49.519 4.878 -58.787 1.00 93.25 192 VAL A C 1
ATOM 1498 O O . VAL A 1 192 ? 50.368 5.055 -59.659 1.00 93.25 192 VAL A O 1
ATOM 1501 N N . ILE A 1 193 ? 49.712 5.250 -57.518 1.00 93.06 193 ILE A N 1
ATOM 1502 C CA . ILE A 1 193 ? 50.954 5.882 -57.050 1.00 93.06 193 ILE A CA 1
ATOM 1503 C C . ILE A 1 193 ? 52.145 4.928 -57.204 1.00 93.06 193 ILE A C 1
ATOM 1505 O O . ILE A 1 193 ? 53.171 5.329 -57.745 1.00 93.06 193 ILE A O 1
ATOM 1509 N N . ILE A 1 194 ? 52.018 3.667 -56.777 1.00 92.06 194 ILE A N 1
ATOM 1510 C CA . ILE A 1 194 ? 53.105 2.678 -56.870 1.00 92.06 194 ILE A CA 1
ATOM 1511 C C . ILE A 1 194 ? 53.500 2.432 -58.328 1.00 92.06 194 ILE A C 1
ATOM 1513 O O . ILE A 1 194 ? 54.686 2.434 -58.645 1.00 92.06 194 ILE A O 1
ATOM 1517 N N . ILE A 1 195 ? 52.524 2.250 -59.221 1.00 91.56 195 ILE A N 1
ATOM 1518 C CA . ILE A 1 195 ? 52.788 2.041 -60.650 1.00 91.56 195 ILE A CA 1
ATOM 1519 C C . ILE A 1 195 ? 53.407 3.297 -61.273 1.00 91.56 195 ILE A C 1
ATOM 1521 O O . ILE A 1 195 ? 54.352 3.185 -62.046 1.00 91.56 195 ILE A O 1
ATOM 1525 N N . GLY A 1 196 ? 52.919 4.488 -60.916 1.00 87.56 196 GLY A N 1
ATOM 1526 C CA . GLY A 1 196 ? 53.475 5.754 -61.395 1.00 87.56 196 GLY A CA 1
ATOM 1527 C C . GLY A 1 196 ? 54.929 5.970 -60.970 1.00 87.56 196 GLY A C 1
ATOM 1528 O O . GLY A 1 196 ? 55.722 6.452 -61.769 1.00 87.56 196 GLY A O 1
ATOM 1529 N N . VAL A 1 197 ? 55.289 5.563 -59.749 1.00 86.44 197 VAL A N 1
ATOM 1530 C CA . VAL A 1 197 ? 56.679 5.581 -59.262 1.00 86.44 197 VAL A CA 1
ATOM 1531 C C . VAL A 1 197 ? 57.522 4.481 -59.911 1.00 86.44 197 VAL A C 1
ATOM 1533 O O . VAL A 1 197 ? 58.694 4.703 -60.160 1.00 86.44 197 VAL A O 1
ATOM 1536 N N . ALA A 1 198 ? 56.958 3.307 -60.199 1.00 80.12 198 ALA A N 1
ATOM 1537 C CA . ALA A 1 198 ? 57.687 2.205 -60.834 1.00 80.12 198 ALA A CA 1
ATOM 1538 C C . ALA A 1 198 ? 57.925 2.401 -62.345 1.00 80.12 198 ALA A C 1
ATOM 1540 O O . ALA A 1 198 ? 58.775 1.724 -62.921 1.00 80.12 198 ALA A O 1
ATOM 1541 N N . LEU A 1 199 ? 57.152 3.278 -62.993 1.00 73.81 199 LEU A N 1
ATOM 1542 C CA . LEU A 1 199 ? 57.281 3.627 -64.412 1.00 73.81 199 LEU A CA 1
ATOM 1543 C C . LEU A 1 199 ? 58.180 4.854 -64.665 1.00 73.81 199 LEU A C 1
ATOM 1545 O O . LEU A 1 199 ? 58.403 5.187 -65.829 1.00 73.81 199 LEU A O 1
ATOM 1549 N N . PHE A 1 200 ? 58.672 5.509 -63.608 1.00 64.44 200 PHE A N 1
ATOM 1550 C CA . PHE A 1 200 ? 59.617 6.631 -63.649 1.00 64.44 200 PHE A CA 1
ATOM 1551 C C . PHE A 1 200 ? 60.994 6.195 -63.140 1.00 64.44 200 PHE A C 1
ATOM 1553 O O . PHE A 1 200 ? 61.998 6.677 -63.710 1.00 64.44 200 PHE A O 1
#

Nearest PDB structures (foldseek):
  5jnx-assembly1_A  TM=7.663E-01  e=3.245E-14  Homo sapiens
  6w5s-assembly1_A  TM=7.697E-01  e=1.089E-13  Homo sapiens
  3qnt-assembly1_A  TM=8.707E-01  e=5.315E-12  Homo sapiens
  6uox-assembly1_A  TM=7.291E-01  e=1.814E-13  Homo sapiens
  6v3f-assembly1_A  TM=6.914E-01  e=2.995E-12  Rattus norvegicus

Secondary structure (DSSP, 8-state):
-----THHHHHH-HHHHHHHHHHHHHHHH-TTGGGTEEEEEEEE-SS-TTSEEEEEEEEEEEHHHHHHHHHHHTTPBPTTTSSBHHHHHTGGGTTTT--HHHHHHHHHSTTTSSSEEEEEEE-TTT-SSSB--PPPPTTS--TTT-SS---TTT-GGGPPPPPPPPPPPP-EETTEEHHHHHHHHHHHHHHHHHHHHHT-

pLDDT: mean 86.84, std 9.56, range [36.59, 95.62]

InterPro domains:
  IPR032190 Niemann-Pick C1, N-terminal [PF16414] (7-176)

Foldseek 3Di:
DDCPPLVQVCVFFVLLSVLVVCVVCCCPPNPLNVLFKDQDDWDQDPVHNVDIDGAEMEGAAELQSLQLSCQLQLQTARPPPRAGPQQVQLPPCGSPNDDSQSSVQSCQDCVNDVHHYHYDHDHCVVGVRHPDDHRAHQCHADPPSGPDHGDCSSPVVPDDDDPDPDPDDQCDDPNHRPVVVVVVVVVVVVVVVVVVVVVD

Mean predicted aligned error: 10.21 Å

Organism: NCBI:txid334625

Sequence (200 aa):
MNQITFASFTKRCPSCFVNFAKIFIHMSCSRNHSKFLTVMNTTTAEYYPKKQMLTELSYGMSDNFANGAYNSCVNVQFPSSGTTVMQLLCGSYGADQCSPTRFLESIGKKDIAPFQIDFHLLDAKTHANVMDVKPIGCNEAPQPFSNKPCTCVDCPVRCVPKPYPTPAKPWIIWGVDGMWLIMGIVYYLIVVIIIGVALF